Protein AF-A0A8T3VUJ7-F1 (afdb_monomer)

Sequence (245 aa):
MDDIEKFDEFLSFYGKYYQTVSEISMPCPIHDRDCPSIKKKECVSKSKEPLVSSDFMMYSFDDICRNVETIDICNLPSTCDGLYLDKKRKVLYFIEYKGVKIDRNSKRGELQDILYHMNKDSECYDKYYERLQWVYNSYGDELAFKLRLKPFETLDLALPNVYKDYCNKNKISDEEKLDLSEFLSSIKKVYIVVAVCDKRNPTADRAGSYRFILRKPFDRLRDLGLFDMVEIMDHNEFKFFLEKI

Solvent-accessible surface area (backbone atoms only — not comparable to full-atom values): 14463 Å² total; per-residue (Å²): 130,58,70,69,55,54,50,47,53,57,54,51,74,50,47,90,40,52,36,35,52,29,63,58,52,69,73,74,84,73,74,73,90,83,72,88,87,72,67,89,79,69,81,77,79,68,86,76,79,52,76,42,92,43,85,56,72,30,34,26,40,50,63,49,55,75,71,33,87,74,46,54,82,94,67,63,69,55,52,38,34,30,37,43,76,40,75,90,78,48,34,41,38,36,31,34,75,42,66,68,87,82,70,92,75,59,70,81,50,56,54,58,51,53,52,60,55,51,71,71,59,80,83,82,44,68,73,47,51,53,51,53,50,52,46,40,75,74,55,44,49,84,53,53,52,69,84,60,47,15,60,50,32,26,63,66,47,43,48,56,38,53,50,50,42,52,34,62,77,67,65,57,50,83,89,73,52,76,60,61,68,59,50,60,70,72,43,46,30,36,40,37,39,36,26,42,59,42,86,93,47,72,83,53,68,46,34,64,52,45,50,67,71,42,42,70,60,46,54,46,42,39,77,68,69,73,25,81,41,78,47,75,26,33,58,65,57,44,52,60,49,56,76,73,106

Mean predicted aligned error: 9.81 Å

Radius of gyration: 18.58 Å; Cα contacts (8 Å, |Δi|>4): 304; chains: 1; bounding box: 43×46×51 Å

pLDDT: mean 74.76, std 17.02, range [33.5, 96.12]

Secondary structure (DSSP, 8-state):
--HHHHHHHHHHHTGGGEEETTTTT-------S--TT--TTSTTSS-PPPSS----EEEEHHHHHHT-TTS-GGG-----SEEEEETTTTEEEEEEEE-S---S-PPTTHHHHHHHHHTTSTTS-HHHHHHHHHHHHHHGGGG-SHHHHHHHIIIIIIHHHHHHHHHHHHT--TTTS--HHHHHHHSEEEEEEEE---TT-TTS-HHHHHHHHHHHHHHHHHHTTS-SEEEEEEHHHHHHHHTT-

Organism: Methanobrevibacter olleyae (NCBI:txid294671)

Foldseek 3Di:
DDLLVVVVVLVVVQVVQWDAQQVLDDDQPPPPDDDDDDPPPPSPPPPGGGLAPGRQIWGQLQVLQCPFPLHDVVDGFQAQRTWDADPVQLEIEGEHEDADQPDLDDDFCPLVVVLVVCVVVPPQAVPLSVVSVVVCVVPNCSQDDSVLCNLSCHQRPSVVRSLVSSCVVVVPDPVRDRPSVVSQLPGAYEYEYEYGYDPVCNPDPRLVVCCVSCVVSVVVCCVVSSHVYYYGHYNVRVNVVSVVD

Structure (mmCIF, N/CA/C/O backbone):
data_AF-A0A8T3VUJ7-F1
#
_entry.id   AF-A0A8T3VUJ7-F1
#
loop_
_atom_site.group_PDB
_atom_site.id
_atom_site.type_symbol
_atom_site.label_atom_id
_atom_site.label_alt_id
_atom_site.label_comp_id
_atom_site.label_asym_id
_atom_site.label_entity_id
_atom_site.label_seq_id
_atom_site.pdbx_PDB_ins_code
_atom_site.Cartn_x
_atom_site.Cartn_y
_atom_site.Cartn_z
_atom_site.occupancy
_atom_site.B_iso_or_equiv
_atom_site.auth_seq_id
_atom_site.auth_comp_id
_atom_site.auth_asym_id
_atom_site.auth_atom_id
_atom_site.pdbx_PDB_model_num
ATOM 1 N N . MET A 1 1 ? -18.926 -8.100 13.759 1.00 66.44 1 MET A N 1
ATOM 2 C CA . MET A 1 1 ? -18.597 -7.456 12.473 1.00 66.44 1 MET A CA 1
ATOM 3 C C . MET A 1 1 ? -17.398 -8.198 11.911 1.00 66.44 1 MET A C 1
ATOM 5 O O . MET A 1 1 ? -16.479 -8.414 12.688 1.00 66.44 1 MET A O 1
ATOM 9 N N . ASP A 1 2 ? -17.468 -8.684 10.666 1.00 89.00 2 ASP A N 1
ATOM 10 C CA . ASP A 1 2 ? -16.331 -9.359 10.007 1.00 89.00 2 ASP A CA 1
ATOM 11 C C . ASP A 1 2 ? -15.175 -8.358 9.847 1.00 89.00 2 ASP A C 1
ATOM 13 O O . ASP A 1 2 ? -15.413 -7.156 9.709 1.00 89.00 2 ASP A O 1
ATOM 17 N N . ASP A 1 3 ? -13.938 -8.835 9.868 1.00 93.50 3 ASP A N 1
ATOM 18 C CA . ASP A 1 3 ? -12.740 -7.995 9.819 1.00 93.50 3 ASP A CA 1
ATOM 19 C C . ASP A 1 3 ? -12.663 -7.177 8.527 1.00 93.50 3 ASP A C 1
ATOM 21 O O . ASP A 1 3 ? -12.220 -6.029 8.533 1.00 93.50 3 ASP A O 1
ATOM 25 N N . ILE A 1 4 ? -13.188 -7.724 7.426 1.00 94.56 4 ILE A N 1
ATOM 26 C CA . ILE A 1 4 ? -13.300 -6.991 6.162 1.00 94.56 4 ILE A CA 1
ATOM 27 C C . ILE A 1 4 ? -14.277 -5.813 6.245 1.00 94.56 4 ILE A C 1
ATOM 29 O O . ILE A 1 4 ? -14.028 -4.785 5.626 1.00 94.56 4 ILE A O 1
ATOM 33 N N . GLU A 1 5 ? -15.354 -5.931 7.026 1.00 94.19 5 GLU A N 1
ATOM 34 C CA . GLU A 1 5 ? -16.310 -4.838 7.233 1.00 94.19 5 GLU A CA 1
ATOM 35 C C . GLU A 1 5 ? -15.715 -3.776 8.164 1.00 94.19 5 GLU A C 1
ATOM 37 O O . GLU A 1 5 ? -15.857 -2.588 7.893 1.00 94.19 5 GLU A O 1
ATOM 42 N N . LYS A 1 6 ? -14.955 -4.180 9.196 1.00 94.25 6 LYS A N 1
ATOM 43 C CA . LYS A 1 6 ? -14.184 -3.233 10.023 1.00 94.25 6 LYS A CA 1
ATOM 44 C C . LYS A 1 6 ? -13.170 -2.451 9.184 1.00 94.25 6 LYS A C 1
ATOM 46 O O . LYS A 1 6 ? -13.002 -1.246 9.362 1.00 94.25 6 LYS A O 1
ATOM 51 N N . PHE A 1 7 ? -12.475 -3.134 8.274 1.00 95.62 7 PHE A N 1
ATOM 52 C CA . PHE A 1 7 ? -11.501 -2.495 7.394 1.00 95.62 7 PHE A CA 1
ATOM 53 C C . PHE A 1 7 ? -12.170 -1.576 6.359 1.00 95.62 7 PHE A C 1
ATOM 55 O O . PHE A 1 7 ? -11.655 -0.499 6.067 1.00 95.62 7 PHE A O 1
ATOM 62 N N . ASP A 1 8 ? -13.335 -1.959 5.836 1.00 94.94 8 ASP A N 1
ATOM 63 C CA . ASP A 1 8 ? -14.138 -1.121 4.940 1.00 94.94 8 ASP A CA 1
ATOM 64 C C . ASP A 1 8 ? -14.667 0.139 5.633 1.00 94.94 8 ASP A C 1
ATOM 66 O O . ASP A 1 8 ? -14.613 1.225 5.057 1.00 94.94 8 ASP A O 1
ATOM 70 N N . GLU A 1 9 ? -15.117 0.025 6.885 1.00 94.75 9 GLU A N 1
ATOM 71 C CA . GLU A 1 9 ? -15.513 1.169 7.711 1.00 94.75 9 GLU A CA 1
ATOM 72 C C . GLU A 1 9 ? -14.335 2.133 7.916 1.00 94.75 9 GLU A C 1
ATOM 74 O O . GLU A 1 9 ? -14.466 3.344 7.710 1.00 94.75 9 GLU A O 1
ATOM 79 N N . PHE A 1 10 ? -13.159 1.586 8.237 1.00 94.94 10 PHE A N 1
ATOM 80 C CA . PHE A 1 10 ? -11.913 2.341 8.331 1.00 94.94 10 PHE A CA 1
ATOM 81 C C . PHE A 1 10 ? -11.592 3.100 7.036 1.00 94.94 10 PHE A C 1
ATOM 83 O O . PHE A 1 10 ? -11.322 4.300 7.080 1.00 94.94 10 PHE A O 1
ATOM 90 N N . LEU A 1 11 ? -11.632 2.442 5.876 1.00 93.31 11 LEU A N 1
ATOM 91 C CA . LEU A 1 11 ? -11.376 3.123 4.605 1.00 93.31 11 LEU A CA 1
ATOM 92 C C . LEU A 1 11 ? -12.457 4.172 4.306 1.00 93.31 11 LEU A C 1
ATOM 94 O O . LEU A 1 11 ? -12.151 5.286 3.880 1.00 93.31 11 LEU A O 1
ATOM 98 N N . SER A 1 12 ? -13.721 3.860 4.591 1.00 93.00 12 SER A N 1
ATOM 99 C CA . SER A 1 12 ? -14.868 4.749 4.379 1.00 93.00 12 SER A CA 1
ATOM 100 C C . SER A 1 12 ? -14.804 6.027 5.214 1.00 93.00 12 SER A C 1
ATOM 102 O O . SER A 1 12 ? -15.242 7.078 4.741 1.00 93.00 12 SER A O 1
ATOM 104 N N . PHE A 1 13 ? -14.183 5.995 6.397 1.00 93.44 13 PHE A N 1
ATOM 105 C CA . PHE A 1 13 ? -13.883 7.202 7.176 1.00 93.44 13 PHE A CA 1
ATOM 106 C C . PHE A 1 13 ? -13.055 8.224 6.378 1.00 93.44 13 PHE A C 1
ATOM 108 O O . PHE A 1 13 ? -13.252 9.436 6.488 1.00 93.44 13 PHE A O 1
ATOM 115 N N . TYR A 1 14 ? -12.173 7.738 5.504 1.00 90.88 14 TYR A N 1
ATOM 116 C CA . TYR A 1 14 ? -11.370 8.543 4.590 1.00 90.88 14 TYR A CA 1
ATOM 117 C C . TYR A 1 14 ? -12.049 8.770 3.227 1.00 90.88 14 TYR A C 1
ATOM 119 O O . TYR A 1 14 ? -11.400 9.216 2.284 1.00 90.88 14 TYR A O 1
ATOM 127 N N . GLY A 1 15 ? -13.365 8.553 3.112 1.00 86.81 15 GLY A N 1
ATOM 128 C CA . GLY A 1 15 ? -14.137 8.670 1.867 1.00 86.81 15 GLY A CA 1
ATOM 129 C C . GLY A 1 15 ? -14.074 10.036 1.174 1.00 86.81 15 GLY A C 1
ATOM 130 O O . GLY A 1 15 ? -14.288 10.124 -0.029 1.00 86.81 15 GLY A O 1
ATOM 131 N N . LYS A 1 16 ? -13.689 11.111 1.874 1.00 86.06 16 LYS A N 1
ATOM 132 C CA . LYS A 1 16 ? -13.410 12.414 1.237 1.00 86.06 16 LYS A CA 1
ATOM 133 C C . LYS A 1 16 ? -12.165 12.411 0.332 1.00 86.06 16 LYS A C 1
ATOM 135 O O . LYS A 1 16 ? -11.980 13.342 -0.441 1.00 86.06 16 LYS A O 1
ATOM 140 N N . TYR A 1 17 ? -11.312 11.394 0.457 1.00 86.25 17 TYR A N 1
ATOM 141 C CA . TYR A 1 17 ? -10.153 11.140 -0.404 1.00 86.25 17 TYR A CA 1
ATOM 142 C C . TYR A 1 17 ? -10.442 10.070 -1.464 1.00 86.25 17 TYR A C 1
ATOM 144 O O . TYR A 1 17 ? -9.523 9.591 -2.129 1.00 86.25 17 TYR A O 1
ATOM 152 N N . TYR A 1 18 ? -11.711 9.684 -1.612 1.00 84.88 18 TYR A N 1
ATOM 153 C CA . TYR A 1 18 ? -12.167 8.875 -2.726 1.00 84.88 18 TYR A CA 1
ATOM 154 C C . TYR A 1 18 ? -12.108 9.738 -3.987 1.00 84.88 18 TYR A C 1
ATOM 156 O O . TYR A 1 18 ? -12.716 10.806 -4.053 1.00 84.88 18 TYR A O 1
ATOM 164 N N . GLN A 1 19 ? -11.317 9.298 -4.955 1.00 82.69 19 GLN A N 1
ATOM 165 C CA . GLN A 1 19 ? -11.032 10.021 -6.186 1.00 82.69 19 GLN A CA 1
ATOM 166 C C . GLN A 1 19 ? -11.189 9.073 -7.366 1.00 82.69 19 GLN A C 1
ATOM 168 O O . GLN A 1 19 ? -11.013 7.855 -7.241 1.00 82.69 19 GLN A O 1
ATOM 173 N N . THR A 1 20 ? -11.496 9.636 -8.528 1.00 82.38 20 THR A N 1
ATOM 174 C CA . THR A 1 20 ? -11.462 8.861 -9.764 1.00 82.38 20 THR A CA 1
ATOM 175 C C . THR A 1 20 ? -10.021 8.452 -10.060 1.00 82.38 20 THR A C 1
ATOM 177 O O . THR A 1 20 ? -9.063 9.167 -9.754 1.00 82.38 20 THR A O 1
ATOM 180 N N . VAL A 1 21 ? -9.843 7.314 -10.721 1.00 80.50 21 VAL A N 1
ATOM 181 C CA . VAL A 1 21 ? -8.538 6.855 -11.220 1.00 80.50 21 VAL A CA 1
ATOM 182 C C . VAL A 1 21 ? -7.821 7.938 -12.045 1.00 80.50 21 VAL A C 1
ATOM 184 O O . VAL A 1 21 ? -6.593 8.059 -11.988 1.00 80.50 21 VAL A O 1
ATOM 187 N N . SER A 1 22 ? -8.580 8.771 -12.762 1.00 75.56 22 SER A N 1
ATOM 188 C CA . SER A 1 22 ? -8.063 9.929 -13.497 1.00 75.56 22 SER A CA 1
ATOM 189 C C . SER A 1 22 ? -7.332 10.963 -12.638 1.00 75.56 22 SER A C 1
ATOM 191 O O . SER A 1 22 ? -6.430 11.636 -13.140 1.00 75.56 22 SER A O 1
ATOM 193 N N . GLU A 1 23 ? -7.696 11.094 -11.365 1.00 75.00 23 GLU A N 1
ATOM 194 C CA . GLU A 1 23 ? -7.195 12.129 -10.455 1.00 75.00 23 GLU A CA 1
ATOM 195 C C . GLU A 1 23 ? -5.984 11.656 -9.634 1.00 75.00 23 GLU A C 1
ATOM 197 O O . GLU A 1 23 ? -5.064 12.440 -9.391 1.00 75.00 23 GLU A O 1
ATOM 202 N N . ILE A 1 24 ? -5.923 10.359 -9.307 1.00 71.94 24 ILE A N 1
ATOM 203 C CA . ILE A 1 24 ? -4.939 9.745 -8.387 1.00 71.94 24 ILE A CA 1
ATOM 204 C C . ILE A 1 24 ? -3.497 9.780 -8.925 1.00 71.94 24 ILE A C 1
ATOM 206 O O . ILE A 1 24 ? -2.530 9.584 -8.195 1.00 71.94 24 ILE A O 1
ATOM 210 N N . SER A 1 25 ? -3.311 10.073 -10.209 1.00 62.09 25 SER A N 1
ATOM 211 C CA . SER A 1 25 ? -2.035 9.855 -10.889 1.00 62.09 25 SER A CA 1
ATOM 212 C C . SER A 1 25 ? -1.560 11.031 -11.719 1.00 62.09 25 SER A C 1
ATOM 214 O O . SER A 1 25 ? -0.977 10.849 -12.775 1.00 62.09 25 SER A O 1
ATOM 216 N N . MET A 1 26 ? -1.765 12.266 -11.275 1.00 54.84 26 MET A N 1
ATOM 217 C CA . MET A 1 26 ? -1.292 13.430 -12.025 1.00 54.84 26 MET A CA 1
ATOM 218 C C . MET A 1 26 ? 0.116 13.895 -11.597 1.00 54.84 26 MET A C 1
ATOM 220 O O . MET A 1 26 ? 0.205 14.912 -10.887 1.00 54.84 26 MET A O 1
ATOM 224 N N . PRO A 1 27 ? 1.246 13.291 -12.047 1.00 45.22 27 PRO A N 1
ATOM 225 C CA . PRO A 1 27 ? 2.526 13.951 -11.867 1.00 45.22 27 PRO A CA 1
ATOM 226 C C . PRO A 1 27 ? 2.441 15.308 -12.567 1.00 45.22 27 PRO A C 1
ATOM 228 O O . PRO A 1 27 ? 1.900 15.439 -13.670 1.00 45.22 27 PRO A O 1
ATOM 231 N N . CYS A 1 28 ? 2.954 16.355 -11.920 1.00 38.69 28 CYS A N 1
ATOM 232 C CA . CYS A 1 28 ? 3.283 17.560 -12.667 1.00 38.69 28 CYS A CA 1
ATOM 233 C C . CYS A 1 28 ? 4.147 17.133 -13.861 1.00 38.69 28 CYS A C 1
ATOM 235 O O . CYS A 1 28 ? 5.070 16.338 -13.655 1.00 38.69 28 CYS A O 1
ATOM 237 N N . PRO A 1 29 ? 3.894 17.639 -15.081 1.00 40.25 29 PRO A N 1
ATOM 238 C CA . PRO A 1 29 ? 4.911 17.588 -16.108 1.00 40.25 29 PRO A CA 1
ATOM 239 C C . PRO A 1 29 ? 6.112 18.319 -15.515 1.00 40.25 29 PRO A C 1
ATOM 241 O O . PRO A 1 29 ? 6.117 19.544 -15.397 1.00 40.25 29 PRO A O 1
ATOM 244 N N . ILE A 1 30 ? 7.095 17.565 -15.034 1.00 42.44 30 ILE A N 1
ATOM 245 C CA . ILE A 1 30 ? 8.388 18.124 -14.700 1.00 42.44 30 ILE A CA 1
ATOM 246 C C . ILE A 1 30 ? 8.921 18.570 -16.058 1.00 42.44 30 ILE A C 1
ATOM 248 O O . ILE A 1 30 ? 9.228 17.752 -16.925 1.00 42.44 30 ILE A O 1
ATOM 252 N N . HIS A 1 31 ? 8.933 19.882 -16.280 1.00 37.16 31 HIS A N 1
ATOM 253 C CA . HIS A 1 31 ? 9.901 20.450 -17.194 1.00 37.16 31 HIS A CA 1
ATOM 254 C C . HIS A 1 31 ? 11.255 20.015 -16.651 1.00 37.16 31 HIS A C 1
ATOM 256 O O . HIS A 1 31 ? 11.610 20.355 -15.519 1.00 37.16 31 HIS A O 1
ATOM 262 N N . ASP A 1 32 ? 11.942 19.173 -17.422 1.00 33.69 32 ASP A N 1
ATOM 263 C CA . ASP A 1 32 ? 13.349 18.898 -17.210 1.00 33.69 32 ASP A CA 1
ATOM 264 C C . ASP A 1 32 ? 14.053 20.224 -16.921 1.00 33.69 32 ASP A C 1
ATOM 266 O O . ASP A 1 32 ? 13.805 21.240 -17.571 1.00 33.69 32 ASP A O 1
ATOM 270 N N . ARG A 1 33 ? 14.829 20.181 -15.842 1.00 37.88 33 ARG A N 1
ATOM 271 C CA . ARG A 1 33 ? 15.825 21.147 -15.381 1.00 37.88 33 ARG A CA 1
ATOM 272 C C . ARG A 1 33 ? 16.238 22.106 -16.504 1.00 37.88 33 ARG A C 1
ATOM 274 O O . ARG A 1 33 ? 16.831 21.635 -17.461 1.00 37.88 33 ARG A O 1
ATOM 281 N N . ASP A 1 34 ? 15.847 23.380 -16.372 1.00 35.72 34 ASP A N 1
ATOM 282 C CA . ASP A 1 34 ? 16.507 24.599 -16.906 1.00 35.72 34 ASP A CA 1
ATOM 283 C C . ASP A 1 34 ? 15.556 25.820 -16.998 1.00 35.72 34 ASP A C 1
ATOM 285 O O . ASP A 1 34 ? 15.688 26.673 -17.871 1.00 35.72 34 ASP A O 1
ATOM 289 N N . CYS A 1 35 ? 14.605 25.984 -16.069 1.00 34.94 35 CYS A N 1
ATOM 290 C CA . CYS A 1 35 ? 13.918 27.272 -15.896 1.00 34.94 35 CYS A CA 1
ATOM 291 C C . CYS A 1 35 ? 14.210 27.841 -14.505 1.00 34.94 35 CYS A C 1
ATOM 293 O O . CYS A 1 35 ? 13.454 27.587 -13.561 1.00 34.94 35 CYS A O 1
ATOM 295 N N . PRO A 1 36 ? 15.288 28.628 -14.342 1.00 39.34 36 PRO A N 1
ATOM 296 C CA . PRO A 1 36 ? 15.366 29.515 -13.203 1.00 39.34 36 PRO A CA 1
ATOM 297 C C . PRO A 1 36 ? 14.231 30.538 -13.350 1.00 39.34 36 PRO A C 1
ATOM 299 O O . PRO A 1 36 ? 14.009 31.090 -14.424 1.00 39.34 36 PRO A O 1
ATOM 302 N N . SER A 1 37 ? 13.507 30.787 -12.260 1.00 40.44 37 SER A N 1
ATOM 303 C CA . SER A 1 37 ? 12.496 31.847 -12.110 1.00 40.44 37 SER A CA 1
ATOM 304 C C . SER A 1 37 ? 11.134 31.693 -12.814 1.00 40.44 37 SER A C 1
ATOM 306 O O . SER A 1 37 ? 10.635 32.640 -13.408 1.00 40.44 37 SER A O 1
ATOM 308 N N . ILE A 1 38 ? 10.429 30.574 -12.600 1.00 39.72 38 ILE A N 1
ATOM 309 C CA . ILE A 1 38 ? 8.952 30.612 -12.576 1.00 39.72 38 ILE A CA 1
ATOM 310 C C . ILE A 1 38 ? 8.494 30.316 -11.150 1.00 39.72 38 ILE A C 1
ATOM 312 O O . ILE A 1 38 ? 8.742 29.246 -10.591 1.00 39.72 38 ILE A O 1
ATOM 316 N N . LYS A 1 39 ? 7.869 31.313 -10.520 1.00 38.25 39 LYS A N 1
ATOM 317 C CA . LYS A 1 39 ? 7.301 31.193 -9.177 1.00 38.25 39 LYS A CA 1
ATOM 318 C C . LYS A 1 39 ? 6.269 30.062 -9.191 1.00 38.25 39 LYS A C 1
ATOM 320 O O . LYS A 1 39 ? 5.355 30.070 -10.007 1.00 38.25 39 LYS A O 1
ATOM 325 N N . LYS A 1 40 ? 6.376 29.145 -8.222 1.00 38.47 40 LYS A N 1
ATOM 326 C CA . LYS A 1 40 ? 5.507 27.974 -7.945 1.00 38.47 40 LYS A CA 1
ATOM 327 C C . LYS A 1 40 ? 3.980 28.190 -8.081 1.00 38.47 40 LYS A C 1
ATOM 329 O O . LYS A 1 40 ? 3.247 27.210 -8.082 1.00 38.47 40 LYS A O 1
ATOM 334 N N . LYS A 1 41 ? 3.494 29.434 -8.162 1.00 35.34 41 LYS A N 1
ATOM 335 C CA . LYS A 1 41 ? 2.073 29.805 -8.245 1.00 35.34 41 LYS A CA 1
ATOM 336 C C . LYS A 1 41 ? 1.470 29.777 -9.659 1.00 35.34 41 LYS A C 1
ATOM 338 O O . LYS A 1 41 ? 0.251 29.754 -9.754 1.00 35.34 41 LYS A O 1
ATOM 343 N N . GLU A 1 42 ? 2.260 29.742 -10.735 1.00 33.50 42 GLU A N 1
ATOM 344 C CA . GLU A 1 42 ? 1.722 29.848 -12.112 1.00 33.50 42 GLU A CA 1
ATOM 345 C C . GLU A 1 42 ? 1.540 28.513 -12.859 1.00 33.50 42 GLU A C 1
ATOM 347 O O . GLU A 1 42 ? 0.922 28.485 -13.918 1.00 33.50 42 GLU A O 1
ATOM 352 N N . CYS A 1 43 ? 1.965 27.374 -12.301 1.00 36.47 43 CYS A N 1
ATOM 353 C CA . CYS A 1 43 ? 1.763 26.055 -12.929 1.00 36.47 43 CYS A CA 1
ATOM 354 C C . CYS A 1 43 ? 0.335 25.481 -12.767 1.00 36.47 43 CYS A C 1
ATOM 356 O O . CYS A 1 43 ? 0.111 24.308 -13.055 1.00 36.47 43 CYS A O 1
ATOM 358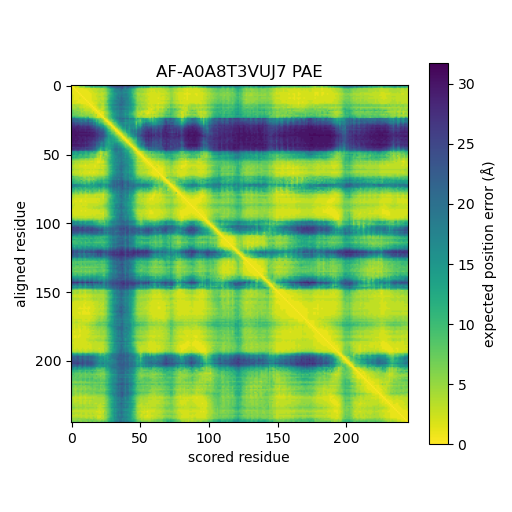 N N . VAL A 1 44 ? -0.621 26.275 -12.276 1.00 36.91 44 VAL A N 1
ATOM 359 C CA . VAL A 1 44 ? -1.960 25.815 -11.857 1.00 36.91 44 VAL A CA 1
ATOM 360 C C . VAL A 1 44 ? -2.977 25.790 -13.015 1.00 36.91 44 VAL A C 1
ATOM 362 O O . VAL A 1 44 ? -4.035 25.191 -12.877 1.00 36.91 44 VAL A O 1
ATOM 365 N N . SER A 1 45 ? -2.683 26.378 -14.183 1.00 36.50 45 SER A N 1
ATOM 366 C CA . SER A 1 45 ? -3.717 26.673 -15.198 1.00 36.50 45 SER A CA 1
ATOM 367 C C . SER A 1 45 ? -3.673 25.875 -16.509 1.00 36.50 45 SER A C 1
ATOM 369 O O . SER A 1 45 ? -4.465 26.158 -17.405 1.00 36.50 45 SER A O 1
ATOM 371 N N . LYS A 1 46 ? -2.820 24.851 -16.657 1.00 41.38 46 LYS A N 1
ATOM 372 C CA . LYS A 1 46 ? -2.969 23.887 -17.764 1.00 41.38 46 LYS A CA 1
ATOM 373 C C . LYS A 1 46 ? -3.629 22.623 -17.238 1.00 41.38 46 LYS A C 1
ATOM 375 O O . LYS A 1 46 ? -2.983 21.831 -16.558 1.00 41.38 46 LYS A O 1
ATOM 380 N N . SER A 1 47 ? -4.916 22.482 -17.559 1.00 40.75 47 SER A N 1
ATOM 381 C CA . SER A 1 47 ? -5.710 21.260 -17.400 1.00 40.75 47 SER A CA 1
ATOM 382 C C . SER A 1 47 ? -4.846 20.044 -17.743 1.00 40.75 47 SER A C 1
ATOM 384 O O . SER A 1 47 ? -4.442 19.856 -18.894 1.00 40.75 47 SER A O 1
ATOM 386 N N . LYS A 1 48 ? -4.503 19.266 -16.717 1.00 54.41 48 LYS A N 1
ATOM 387 C CA . LYS A 1 48 ? -3.766 18.018 -16.856 1.00 54.41 48 LYS A CA 1
ATOM 388 C C . LYS A 1 48 ? -4.748 16.986 -17.412 1.00 54.41 48 LYS A C 1
ATOM 390 O O . LYS A 1 48 ? -5.751 16.693 -16.776 1.00 54.41 48 LYS A O 1
ATOM 395 N N . GLU A 1 49 ? -4.490 16.457 -18.602 1.00 58.47 49 GLU A N 1
ATOM 396 C CA . GLU A 1 49 ? -5.245 15.293 -19.076 1.00 58.47 49 GLU A CA 1
ATOM 397 C C . GLU A 1 49 ? -4.877 14.069 -18.217 1.00 58.47 49 GLU A C 1
ATOM 399 O O . GLU A 1 49 ? -3.681 13.863 -17.959 1.00 58.47 49 GLU A O 1
ATOM 404 N N . PRO A 1 50 ? -5.859 13.256 -17.802 1.00 62.50 50 PRO A N 1
ATOM 405 C CA . PRO A 1 50 ? -5.627 12.121 -16.917 1.00 62.50 50 PRO A CA 1
ATOM 406 C C . PRO A 1 50 ? -4.765 11.039 -17.578 1.00 62.50 50 PRO A C 1
ATOM 408 O O . PRO A 1 50 ? -4.843 10.820 -18.788 1.00 62.50 50 PRO A O 1
ATOM 411 N N . LEU A 1 51 ? -3.947 10.339 -16.779 1.00 64.88 51 LEU A N 1
ATOM 412 C CA . LEU A 1 51 ? -3.140 9.211 -17.270 1.00 64.88 51 LEU A CA 1
ATOM 413 C C . LEU A 1 51 ? -3.998 8.000 -17.625 1.00 64.88 51 LEU A C 1
ATOM 415 O O . LEU A 1 51 ? -3.633 7.225 -18.505 1.00 64.88 51 LEU A O 1
ATOM 419 N N . VAL A 1 52 ? -5.127 7.837 -16.938 1.00 71.38 52 VAL A N 1
ATOM 420 C CA . VAL A 1 52 ? -6.148 6.834 -17.219 1.00 71.38 52 VAL A CA 1
ATOM 421 C C . VAL A 1 52 ? -7.506 7.522 -17.157 1.00 71.38 52 VAL A C 1
ATOM 423 O O . VAL A 1 52 ? -7.851 8.094 -16.130 1.00 71.38 52 VAL A O 1
ATOM 426 N N . SER A 1 53 ? -8.271 7.502 -18.250 1.00 75.19 53 SER A N 1
ATOM 427 C CA . SER A 1 53 ? -9.644 8.014 -18.269 1.00 75.19 53 SER A CA 1
ATOM 428 C C . SER A 1 53 ? -10.605 6.927 -17.792 1.00 75.19 53 SER A C 1
ATOM 430 O O . SER A 1 53 ? -11.007 6.048 -18.557 1.00 75.19 53 SER A O 1
ATOM 432 N N . SER A 1 54 ? -10.925 6.964 -16.501 1.00 79.56 54 SER A N 1
ATOM 433 C CA . SER A 1 54 ? -11.880 6.060 -15.866 1.00 79.56 54 SER A CA 1
ATOM 434 C C . SER A 1 54 ? -12.523 6.744 -14.664 1.00 79.56 54 SER A C 1
ATOM 436 O O . SER A 1 54 ? -11.809 7.279 -13.817 1.00 79.56 54 SER A O 1
ATOM 438 N N . ASP A 1 55 ? -13.851 6.653 -14.571 1.00 82.69 55 ASP A N 1
ATOM 439 C CA . ASP A 1 55 ? -14.629 7.090 -13.404 1.00 82.69 55 ASP A CA 1
ATOM 440 C C . ASP A 1 55 ? -14.590 6.052 -12.270 1.00 82.69 55 ASP A C 1
ATOM 442 O O . ASP A 1 55 ? -15.271 6.200 -11.256 1.00 82.69 55 ASP A O 1
ATOM 446 N N . PHE A 1 56 ? -13.810 4.974 -12.434 1.00 86.50 56 PHE A N 1
ATOM 447 C CA . PHE A 1 56 ? -13.582 4.013 -11.367 1.00 86.50 56 PHE A CA 1
ATOM 448 C C . PHE A 1 56 ? -12.958 4.726 -10.172 1.00 86.50 56 PHE A C 1
ATOM 450 O O . PHE A 1 56 ? -11.953 5.429 -10.309 1.00 86.50 56 PHE A O 1
ATOM 457 N N . MET A 1 57 ? -13.550 4.531 -9.003 1.00 87.31 57 MET A N 1
ATOM 458 C CA . MET A 1 57 ? -13.170 5.264 -7.812 1.00 87.31 57 MET A CA 1
ATOM 459 C C . MET A 1 57 ? -12.275 4.424 -6.900 1.00 87.31 57 MET A C 1
ATOM 461 O O . MET A 1 57 ? -12.534 3.249 -6.632 1.00 87.31 57 MET A O 1
ATOM 465 N N . MET A 1 58 ? -11.220 5.051 -6.392 1.00 91.62 58 MET A N 1
ATOM 466 C CA . MET A 1 58 ? -10.265 4.458 -5.460 1.00 91.62 58 MET A CA 1
ATOM 467 C C . MET A 1 58 ? -9.896 5.482 -4.387 1.00 91.62 58 MET A C 1
ATOM 469 O O . MET A 1 58 ? -10.121 6.683 -4.538 1.00 91.62 58 MET A O 1
ATOM 473 N N . TYR A 1 59 ? -9.307 5.020 -3.291 1.00 90.69 59 TYR A N 1
ATOM 474 C CA . TYR A 1 59 ? -8.765 5.915 -2.278 1.00 90.69 59 TYR A CA 1
ATOM 475 C C . TYR A 1 59 ? -7.400 6.438 -2.729 1.00 90.69 59 TYR A C 1
ATOM 477 O O . TYR A 1 59 ? -6.510 5.636 -3.016 1.00 90.69 59 TYR A O 1
ATOM 485 N N . SER A 1 60 ? -7.219 7.762 -2.756 1.00 90.00 60 SER A N 1
ATOM 486 C CA . SER A 1 60 ? -5.898 8.387 -2.917 1.00 90.00 60 SER A CA 1
ATOM 487 C C . SER A 1 60 ? -5.105 8.204 -1.624 1.00 90.00 60 SER A C 1
ATOM 489 O O . SER A 1 60 ? -5.302 8.934 -0.649 1.00 90.00 60 SER A O 1
ATOM 491 N N . PHE A 1 61 ? -4.243 7.188 -1.572 1.00 88.81 61 PHE A N 1
ATOM 492 C CA . PHE A 1 61 ? -3.570 6.830 -0.323 1.00 88.81 61 PHE A CA 1
ATOM 493 C C . PHE A 1 61 ? -2.473 7.830 0.048 1.00 88.81 61 PHE A C 1
ATOM 495 O O . PHE A 1 61 ? -2.306 8.162 1.223 1.00 88.81 61 PHE A O 1
ATOM 502 N N . ASP A 1 62 ? -1.827 8.407 -0.963 1.00 82.88 62 ASP A N 1
ATOM 503 C CA . ASP A 1 62 ? -0.941 9.561 -0.826 1.00 82.88 62 ASP A CA 1
ATOM 504 C C . ASP A 1 62 ? -1.636 10.742 -0.122 1.00 82.88 62 ASP A C 1
ATOM 506 O O . ASP A 1 62 ? -1.070 11.352 0.790 1.00 82.88 62 ASP A O 1
ATOM 510 N N . ASP A 1 63 ? -2.869 11.074 -0.522 1.00 85.06 63 ASP A N 1
ATOM 511 C CA . ASP A 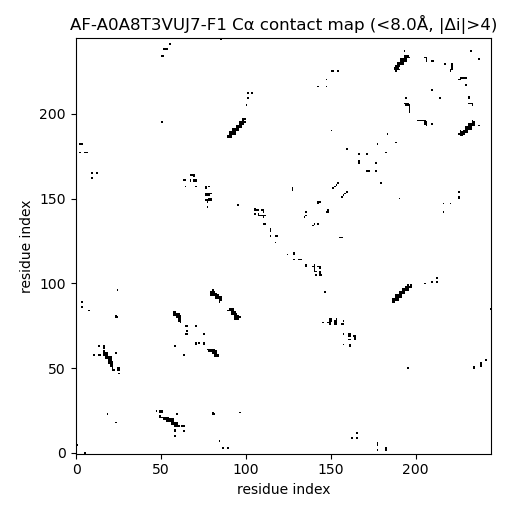1 63 ? -3.607 12.187 0.085 1.00 85.06 63 ASP A CA 1
ATOM 512 C C . ASP A 1 63 ? -4.121 11.844 1.480 1.00 85.06 63 ASP A C 1
ATOM 514 O O . ASP A 1 63 ? -4.119 12.714 2.351 1.00 85.06 63 ASP A O 1
ATOM 518 N N . ILE A 1 64 ? -4.496 10.587 1.730 1.00 88.19 64 ILE A N 1
ATOM 519 C CA . ILE A 1 64 ? -4.810 10.124 3.084 1.00 88.19 64 ILE A CA 1
ATOM 520 C C . ILE A 1 64 ? -3.604 10.359 4.004 1.00 88.19 64 ILE A C 1
ATOM 522 O O . ILE A 1 64 ? -3.739 11.034 5.025 1.00 88.19 64 ILE A O 1
ATOM 526 N N . CYS A 1 65 ? -2.414 9.894 3.613 1.00 83.88 65 CYS A N 1
ATOM 527 C CA . CYS A 1 65 ? -1.205 9.991 4.435 1.00 83.88 65 CYS A CA 1
ATOM 528 C C . CYS A 1 65 ? -0.768 11.437 4.705 1.00 83.88 65 CYS A C 1
ATOM 530 O O . CYS A 1 65 ? -0.341 11.749 5.813 1.00 83.88 65 CYS A O 1
ATOM 532 N N . ARG A 1 66 ? -0.930 12.348 3.735 1.00 80.94 66 ARG A N 1
ATOM 533 C CA . ARG A 1 66 ? -0.620 13.785 3.909 1.00 80.94 66 ARG A CA 1
ATOM 534 C C . ARG A 1 66 ? -1.497 14.496 4.939 1.00 80.94 66 ARG A C 1
ATOM 536 O O . ARG A 1 66 ? -1.153 15.599 5.353 1.00 80.94 66 ARG A O 1
ATOM 543 N N . ASN A 1 67 ? -2.635 13.914 5.305 1.00 79.12 67 ASN A N 1
ATOM 544 C CA . ASN A 1 67 ? -3.640 14.546 6.158 1.00 79.12 67 ASN A CA 1
ATOM 545 C C . ASN A 1 67 ? -3.883 13.778 7.468 1.00 79.12 67 ASN A C 1
ATOM 547 O O . ASN A 1 67 ? -4.909 13.976 8.127 1.00 79.12 67 ASN A O 1
ATOM 551 N N . VAL A 1 68 ? -2.961 12.890 7.827 1.00 78.38 68 VAL A N 1
ATOM 552 C CA . VAL A 1 68 ? -2.992 12.102 9.058 1.00 78.38 68 VAL A CA 1
ATOM 553 C C . VAL A 1 68 ? -2.042 12.729 10.074 1.00 78.38 68 VAL A C 1
ATOM 555 O O . VAL A 1 68 ? -0.897 13.026 9.755 1.00 78.38 68 VAL A O 1
ATOM 558 N N . GLU A 1 69 ? -2.515 12.934 11.304 1.00 73.00 69 GLU A N 1
ATOM 559 C CA . GLU A 1 69 ? -1.761 13.657 12.343 1.00 73.00 69 GLU A CA 1
ATOM 560 C C . GLU A 1 69 ? -0.600 12.833 12.907 1.00 73.00 69 GLU A C 1
ATOM 562 O O . GLU A 1 69 ? 0.388 13.382 13.385 1.00 73.00 69 GLU A O 1
ATOM 567 N N . THR A 1 70 ? -0.706 11.505 12.845 1.00 66.06 70 THR A N 1
ATOM 568 C CA . THR A 1 70 ? 0.317 10.580 13.346 1.00 66.06 70 THR A CA 1
ATOM 569 C C . THR A 1 70 ? 1.508 10.422 12.402 1.00 66.06 70 THR A C 1
ATOM 571 O O . THR A 1 70 ? 2.442 9.701 12.741 1.00 66.06 70 THR A O 1
ATOM 574 N N . ILE A 1 71 ? 1.476 11.041 11.219 1.00 64.00 71 ILE A N 1
ATOM 575 C CA . ILE A 1 71 ? 2.570 11.004 10.249 1.00 64.00 71 ILE A CA 1
ATOM 576 C C . ILE A 1 71 ? 3.250 12.372 10.243 1.00 64.00 71 ILE A C 1
ATOM 578 O O . ILE A 1 71 ? 2.615 13.396 9.991 1.00 64.00 71 ILE A O 1
ATOM 582 N N . ASP A 1 72 ? 4.557 12.390 10.500 1.00 63.38 72 ASP A N 1
ATOM 583 C CA . ASP A 1 72 ? 5.350 13.610 10.388 1.00 63.38 72 ASP A CA 1
ATOM 584 C C . ASP A 1 72 ? 5.388 14.077 8.925 1.00 63.38 72 ASP A C 1
ATOM 586 O O . ASP A 1 72 ? 5.918 13.399 8.044 1.00 63.38 72 ASP A O 1
ATOM 590 N N . ILE A 1 73 ? 4.845 15.269 8.669 1.00 55.72 73 ILE A N 1
ATOM 591 C CA . ILE A 1 73 ? 4.800 15.894 7.340 1.00 55.72 73 ILE A CA 1
ATOM 592 C C . ILE A 1 73 ? 6.218 16.097 6.775 1.00 55.72 73 ILE A C 1
ATOM 594 O O . ILE A 1 73 ? 6.403 16.085 5.555 1.00 55.72 73 ILE A O 1
ATOM 598 N N . CYS A 1 74 ? 7.227 16.258 7.638 1.00 43.16 74 CYS A N 1
ATOM 599 C CA . CYS A 1 74 ? 8.625 16.386 7.228 1.00 43.16 74 CYS A CA 1
ATOM 600 C C . CYS A 1 74 ? 9.230 15.058 6.742 1.00 43.16 74 CYS A C 1
ATOM 602 O O . CYS A 1 74 ? 10.195 15.090 5.980 1.00 43.16 74 CYS A O 1
ATOM 604 N N . ASN A 1 75 ? 8.640 13.920 7.125 1.00 59.41 75 ASN A N 1
ATOM 605 C CA . ASN A 1 75 ? 9.113 12.562 6.849 1.00 59.41 75 ASN A CA 1
ATOM 606 C C . ASN A 1 75 ? 7.970 11.657 6.350 1.00 59.41 75 ASN A C 1
ATOM 608 O O . ASN A 1 75 ? 7.775 10.541 6.834 1.00 59.41 75 ASN A O 1
ATOM 612 N N . LEU A 1 76 ? 7.199 12.142 5.372 1.00 61.62 76 LEU A N 1
ATOM 613 C CA . LEU A 1 76 ? 6.113 11.368 4.768 1.00 61.62 76 LEU A CA 1
ATOM 614 C C . LEU A 1 76 ? 6.655 10.077 4.123 1.00 61.62 76 LEU A C 1
ATOM 616 O O . LEU A 1 76 ? 7.545 10.169 3.266 1.00 61.62 76 LEU A O 1
ATOM 620 N N . PRO A 1 77 ? 6.105 8.895 4.467 1.00 66.69 77 PRO A N 1
ATOM 621 C CA . PRO A 1 77 ? 6.453 7.660 3.784 1.00 66.69 77 PRO A CA 1
ATOM 622 C C . PRO A 1 77 ? 6.104 7.765 2.300 1.00 66.69 77 PRO A C 1
ATOM 624 O O . PRO A 1 77 ? 5.127 8.408 1.909 1.00 66.69 77 PRO A O 1
ATOM 627 N N . SER A 1 78 ? 6.892 7.116 1.451 1.00 73.94 78 SER A N 1
ATOM 628 C CA . SER A 1 78 ? 6.526 6.928 0.060 1.00 73.94 78 SER A CA 1
ATOM 629 C C . SER A 1 78 ? 5.465 5.835 -0.003 1.00 73.94 78 SER A C 1
ATOM 631 O O . SER A 1 78 ? 5.734 4.662 0.228 1.00 73.94 78 SER A O 1
ATOM 633 N N . THR A 1 79 ? 4.241 6.213 -0.339 1.00 81.44 79 THR A N 1
ATOM 634 C CA . THR A 1 79 ? 3.112 5.285 -0.408 1.00 81.44 79 THR A CA 1
ATOM 635 C C . THR A 1 79 ? 2.769 4.891 -1.834 1.00 81.44 79 THR A C 1
ATOM 637 O O . THR A 1 79 ? 3.220 5.530 -2.787 1.00 81.44 79 THR A O 1
ATOM 640 N N . CYS A 1 80 ? 2.013 3.804 -2.002 1.00 87.31 80 CYS A N 1
ATOM 641 C CA . CYS A 1 80 ? 1.311 3.571 -3.258 1.00 87.31 80 CYS A CA 1
ATOM 642 C C . CYS A 1 80 ? 0.336 4.722 -3.521 1.00 87.31 80 CYS A C 1
ATOM 644 O O . CYS A 1 80 ? -0.244 5.270 -2.584 1.00 87.31 80 CYS A O 1
ATOM 646 N N . ASP A 1 81 ? 0.122 5.056 -4.786 1.00 86.88 81 ASP A N 1
ATOM 647 C CA . ASP A 1 81 ? -0.756 6.170 -5.142 1.00 86.88 81 ASP A CA 1
ATOM 648 C C . ASP A 1 81 ? -2.227 5.877 -4.771 1.00 86.88 81 ASP A C 1
ATOM 650 O O . ASP A 1 81 ? -2.919 6.736 -4.220 1.00 86.88 81 ASP A O 1
ATOM 654 N N . GLY A 1 82 ? -2.705 4.653 -5.033 1.00 89.75 82 GLY A N 1
ATOM 655 C CA . GLY A 1 82 ? -4.107 4.268 -4.855 1.00 89.75 82 GLY A CA 1
ATOM 656 C C . GLY A 1 82 ? -4.328 2.995 -4.038 1.00 89.75 82 GLY A C 1
ATOM 657 O O . GLY A 1 82 ? -3.526 2.062 -4.091 1.00 89.75 82 GLY A O 1
ATOM 658 N N . LEU A 1 83 ? -5.465 2.934 -3.341 1.00 93.50 83 LEU A N 1
ATOM 659 C CA . LEU A 1 83 ? -5.975 1.744 -2.652 1.00 93.50 83 LEU A CA 1
ATOM 660 C C . LEU A 1 83 ? -7.405 1.414 -3.084 1.00 93.50 83 LEU A C 1
ATOM 662 O O . LEU A 1 83 ? -8.252 2.302 -3.206 1.00 93.50 83 LEU A O 1
ATOM 666 N N . TYR A 1 84 ? -7.695 0.125 -3.245 1.00 93.88 84 TYR A N 1
ATOM 667 C CA . TYR A 1 84 ? -9.047 -0.360 -3.513 1.00 93.88 84 TYR A CA 1
ATOM 668 C C . TYR A 1 84 ? -9.314 -1.706 -2.841 1.00 93.88 84 TYR A C 1
ATOM 670 O O . TYR A 1 84 ? -8.544 -2.650 -3.000 1.00 93.88 84 TYR A O 1
ATOM 678 N N . LEU A 1 85 ? -10.424 -1.797 -2.111 1.00 95.00 85 LEU A N 1
ATOM 679 C CA . LEU A 1 85 ? -10.889 -3.020 -1.467 1.00 95.00 85 LEU A CA 1
ATOM 680 C C . LEU A 1 85 ? -12.044 -3.627 -2.274 1.00 95.00 85 LEU A C 1
ATOM 682 O O . LEU A 1 85 ? -13.151 -3.092 -2.287 1.00 95.00 85 LEU A O 1
ATOM 686 N N . ASP A 1 86 ? -11.813 -4.784 -2.890 1.00 94.62 86 ASP A N 1
ATOM 687 C CA . ASP A 1 86 ? -12.882 -5.618 -3.441 1.00 94.62 86 ASP A CA 1
ATOM 688 C C . ASP A 1 86 ? -13.393 -6.557 -2.344 1.00 94.62 86 ASP A C 1
ATOM 690 O O . ASP A 1 86 ? -12.842 -7.639 -2.102 1.00 94.62 86 ASP A O 1
ATOM 694 N N . LYS A 1 87 ? -14.473 -6.143 -1.674 1.00 92.00 87 LYS A N 1
ATOM 695 C CA . LYS A 1 87 ? -15.105 -6.923 -0.599 1.00 92.00 87 LYS A CA 1
ATOM 696 C C . LYS A 1 87 ? -15.628 -8.276 -1.066 1.00 92.00 87 LYS A C 1
ATOM 698 O O . LYS A 1 87 ? -15.556 -9.257 -0.330 1.00 92.00 87 LYS A O 1
ATOM 703 N N . LYS A 1 88 ? -16.140 -8.348 -2.298 1.00 91.50 88 LYS A N 1
ATOM 704 C CA . LYS A 1 88 ? -16.752 -9.566 -2.841 1.00 91.50 88 LYS A CA 1
ATOM 705 C C . LYS A 1 88 ? -15.699 -10.638 -3.092 1.00 91.50 88 LYS A C 1
ATOM 707 O O . LYS A 1 88 ? -15.942 -11.810 -2.813 1.00 91.50 88 LYS A O 1
ATOM 712 N N . ARG A 1 89 ? -14.541 -10.245 -3.626 1.00 93.38 89 ARG A N 1
ATOM 713 C CA . ARG A 1 89 ? -13.417 -11.156 -3.890 1.00 93.38 89 ARG A CA 1
ATOM 714 C C . ARG A 1 89 ? -12.444 -11.267 -2.720 1.00 93.38 89 ARG A C 1
ATOM 716 O O . ARG A 1 89 ? -11.556 -12.114 -2.781 1.00 93.38 89 ARG A O 1
ATOM 723 N N . LYS A 1 90 ? -12.613 -10.447 -1.677 1.00 93.88 90 LYS A N 1
ATOM 724 C CA . LYS A 1 90 ? -11.694 -10.316 -0.538 1.00 93.88 90 LYS A CA 1
ATOM 725 C C . LYS A 1 90 ? -10.265 -10.021 -1.007 1.00 93.88 90 LYS A C 1
ATOM 727 O O . LYS A 1 90 ? -9.319 -10.721 -0.647 1.00 93.88 90 LYS A O 1
ATOM 732 N N . VAL A 1 91 ? -10.131 -9.006 -1.863 1.00 95.94 91 VAL A N 1
ATOM 733 C CA . VAL A 1 91 ? -8.843 -8.579 -2.424 1.00 95.94 91 VAL A CA 1
ATOM 734 C C . VAL A 1 91 ? -8.594 -7.112 -2.110 1.00 95.94 91 VAL A C 1
ATOM 736 O O . VAL A 1 91 ? -9.435 -6.264 -2.395 1.00 95.94 91 VAL A O 1
ATOM 739 N N . LEU A 1 92 ? -7.417 -6.816 -1.567 1.00 96.12 92 LEU A N 1
ATOM 740 C CA . LEU A 1 92 ? -6.915 -5.461 -1.394 1.00 96.12 92 LEU A CA 1
ATOM 741 C C . LEU A 1 92 ? -5.902 -5.149 -2.501 1.00 96.12 92 LEU A C 1
ATOM 743 O O . LEU A 1 92 ? -4.852 -5.788 -2.612 1.00 96.12 92 LEU A O 1
ATOM 747 N N . TYR A 1 93 ? -6.242 -4.173 -3.333 1.00 95.06 93 TYR A N 1
ATOM 748 C CA . TYR A 1 93 ? -5.430 -3.702 -4.441 1.00 95.06 93 TYR A CA 1
ATOM 749 C C . TYR A 1 93 ? -4.657 -2.449 -4.043 1.00 95.06 93 TYR A C 1
ATOM 751 O O . TYR A 1 93 ? -5.219 -1.502 -3.494 1.00 95.06 93 TYR A O 1
ATOM 759 N N . PHE A 1 94 ? -3.375 -2.446 -4.388 1.00 93.06 94 PHE A N 1
ATOM 760 C CA . PHE A 1 94 ? -2.439 -1.349 -4.181 1.00 93.06 94 PHE A CA 1
ATOM 761 C C . PHE A 1 94 ? -1.943 -0.899 -5.548 1.00 93.06 94 PHE A C 1
ATOM 763 O O . PHE A 1 94 ? -1.374 -1.702 -6.284 1.00 93.06 94 PHE A O 1
ATOM 770 N N . ILE A 1 95 ? -2.194 0.351 -5.914 1.00 90.81 95 ILE A N 1
ATOM 771 C CA . ILE A 1 95 ? -2.008 0.847 -7.275 1.00 90.81 95 ILE A CA 1
ATOM 772 C C . ILE A 1 95 ? -0.911 1.895 -7.274 1.00 90.81 95 ILE A C 1
ATOM 774 O O . ILE A 1 95 ? -0.934 2.833 -6.483 1.00 90.81 95 ILE A O 1
ATOM 778 N N . GLU A 1 96 ? 0.032 1.751 -8.195 1.00 87.44 96 GLU A N 1
ATOM 779 C CA . GLU A 1 96 ? 1.116 2.698 -8.387 1.00 87.44 96 GLU A CA 1
ATOM 780 C C . GLU A 1 96 ? 1.291 3.034 -9.868 1.00 87.44 96 GLU A C 1
ATOM 782 O O . GLU A 1 96 ? 1.503 2.161 -10.710 1.00 87.44 96 GLU A O 1
ATOM 787 N N . TYR A 1 97 ? 1.311 4.320 -10.180 1.00 81.50 97 TYR A N 1
ATOM 788 C CA . TYR A 1 97 ? 1.513 4.857 -11.513 1.00 81.50 97 TYR A CA 1
ATOM 789 C C . TYR A 1 97 ? 2.971 5.255 -11.723 1.00 81.50 97 TYR A C 1
ATOM 791 O O . TYR A 1 97 ? 3.623 5.910 -10.904 1.00 81.50 97 TYR A O 1
ATOM 799 N N . LYS A 1 98 ? 3.526 4.866 -12.872 1.00 77.50 98 LYS A N 1
ATOM 800 C CA . LYS A 1 98 ? 4.940 5.084 -13.188 1.00 77.50 98 LYS A CA 1
ATOM 801 C C . LYS A 1 98 ? 5.116 5.676 -14.572 1.00 77.50 98 LYS A C 1
ATOM 803 O O . LYS A 1 98 ? 5.062 4.970 -15.571 1.00 77.50 98 LYS A O 1
ATOM 808 N N . GLY A 1 99 ? 5.388 6.981 -14.607 1.00 65.88 99 GLY A N 1
ATOM 809 C CA . GLY A 1 99 ? 5.665 7.733 -15.838 1.00 65.88 99 GLY A CA 1
ATOM 810 C C . GLY A 1 99 ? 7.140 8.017 -16.127 1.00 65.88 99 GLY A C 1
ATOM 811 O O . GLY A 1 99 ? 7.452 8.583 -17.174 1.00 65.88 99 GLY A O 1
ATOM 812 N N . VAL A 1 100 ? 8.063 7.648 -15.233 1.00 62.84 100 VAL A N 1
ATOM 813 C CA . VAL A 1 100 ? 9.503 7.937 -15.380 1.00 62.84 100 VAL A CA 1
ATOM 814 C C . VAL A 1 100 ? 10.261 6.668 -15.740 1.00 62.84 100 VAL A C 1
ATOM 816 O O . VAL A 1 100 ? 10.036 5.622 -15.136 1.00 62.84 100 VAL A O 1
ATOM 819 N N . LYS A 1 101 ? 11.188 6.740 -16.700 1.00 59.62 101 LYS A N 1
ATOM 820 C CA . LYS A 1 101 ? 12.048 5.603 -17.049 1.00 59.62 101 LYS A CA 1
ATOM 821 C C . LYS A 1 101 ? 12.760 5.095 -15.790 1.00 59.62 101 LYS A C 1
ATOM 823 O O . LYS A 1 101 ? 13.426 5.857 -15.097 1.00 59.62 101 LYS A O 1
ATOM 828 N N . ILE A 1 102 ? 12.585 3.813 -15.485 1.00 60.56 102 ILE A N 1
ATOM 829 C CA . ILE A 1 102 ? 13.309 3.162 -14.396 1.00 60.56 102 ILE A CA 1
ATOM 830 C C . ILE A 1 102 ? 14.684 2.837 -14.972 1.00 60.56 102 ILE A C 1
ATOM 832 O O . ILE A 1 102 ? 14.820 1.886 -15.741 1.00 60.56 102 ILE A O 1
ATOM 836 N N . ASP A 1 103 ? 15.681 3.679 -14.707 1.00 54.06 103 ASP A N 1
ATOM 837 C CA . ASP A 1 103 ? 17.048 3.379 -15.125 1.00 54.06 103 ASP A CA 1
ATOM 838 C C . ASP A 1 103 ? 17.608 2.203 -14.316 1.00 54.06 103 ASP A C 1
ATOM 840 O O . ASP A 1 103 ? 17.289 2.006 -13.144 1.00 54.06 103 ASP A O 1
ATOM 844 N N . ARG A 1 104 ? 18.443 1.388 -14.970 1.00 51.09 104 ARG A N 1
ATOM 845 C CA . ARG A 1 104 ? 19.004 0.152 -14.396 1.00 51.09 104 ARG A CA 1
ATOM 846 C C . ARG A 1 104 ? 20.045 0.397 -13.297 1.00 51.09 104 ARG A C 1
ATOM 848 O O . ARG A 1 104 ? 20.367 -0.538 -12.571 1.00 51.09 104 ARG A O 1
ATOM 855 N N . ASN A 1 105 ? 20.561 1.620 -13.176 1.00 48.12 105 ASN A N 1
ATOM 856 C CA . ASN A 1 105 ? 21.657 1.948 -12.269 1.00 48.12 105 ASN A CA 1
ATOM 857 C C . ASN A 1 105 ? 21.100 2.614 -11.005 1.00 48.12 105 ASN A C 1
ATOM 859 O O . ASN A 1 105 ? 20.855 3.820 -10.997 1.00 48.12 105 ASN A O 1
ATOM 863 N N . SER A 1 106 ? 20.893 1.831 -9.944 1.00 52.00 106 SER A N 1
ATOM 864 C CA . SER A 1 106 ? 20.677 2.382 -8.605 1.00 52.00 106 SER A CA 1
ATOM 865 C C . SER A 1 106 ? 21.964 3.034 -8.095 1.00 52.00 106 SER A C 1
ATOM 867 O O . SER A 1 106 ? 23.076 2.631 -8.454 1.00 52.00 106 SER A O 1
ATOM 869 N N . LYS A 1 107 ? 21.830 4.040 -7.227 1.00 53.22 107 LYS A N 1
ATOM 870 C CA . LYS A 1 107 ? 22.945 4.431 -6.368 1.00 53.22 107 LYS A CA 1
ATOM 871 C C . LYS A 1 107 ? 23.040 3.385 -5.258 1.00 53.22 107 LYS A C 1
ATOM 873 O O . LYS A 1 107 ? 22.104 3.203 -4.489 1.00 53.22 107 LYS A O 1
ATOM 878 N N . ARG A 1 108 ? 24.154 2.657 -5.214 1.00 55.66 108 ARG A N 1
ATOM 879 C CA . ARG A 1 108 ? 24.504 1.782 -4.087 1.00 55.66 108 ARG A CA 1
ATOM 880 C C . ARG A 1 108 ? 24.496 2.616 -2.792 1.00 55.66 108 ARG A C 1
ATOM 882 O O . ARG A 1 108 ? 25.007 3.732 -2.826 1.00 55.66 108 ARG A O 1
ATOM 889 N N . GLY A 1 109 ? 23.930 2.09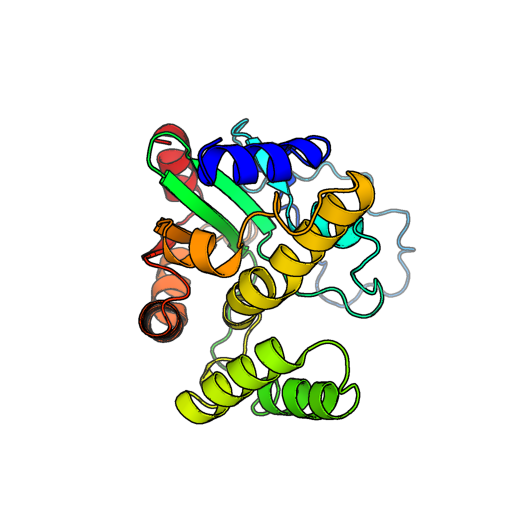1 -1.706 1.00 59.28 109 GLY A N 1
ATOM 890 C CA . GLY A 1 109 ? 23.877 2.732 -0.387 1.00 59.28 109 GLY A CA 1
ATOM 891 C C . GLY A 1 109 ? 22.537 3.344 0.045 1.00 59.28 109 GLY A C 1
ATOM 892 O O . GLY A 1 109 ? 22.404 3.669 1.214 1.00 59.28 109 GLY A O 1
ATOM 893 N N . GLU A 1 110 ? 21.518 3.480 -0.815 1.00 67.12 110 GLU A N 1
ATOM 894 C CA . GLU A 1 110 ? 20.276 4.190 -0.426 1.00 67.12 110 GLU A CA 1
ATOM 895 C C . GLU A 1 110 ? 19.494 3.508 0.714 1.00 67.12 110 GLU A C 1
ATOM 897 O O . GLU A 1 110 ? 19.016 4.186 1.622 1.00 67.12 110 GLU A O 1
ATOM 902 N N . LEU A 1 111 ? 19.358 2.175 0.700 1.00 69.94 111 LEU A N 1
ATOM 903 C CA . LEU A 1 111 ? 18.669 1.457 1.782 1.00 69.94 111 LEU A CA 1
ATOM 904 C C . LEU A 1 111 ? 19.515 1.452 3.061 1.00 69.94 111 LEU A C 1
ATOM 906 O O . LEU A 1 111 ? 18.980 1.582 4.160 1.00 69.94 111 LEU A O 1
ATOM 910 N N . GLN A 1 112 ? 20.836 1.349 2.910 1.00 72.94 112 GLN A N 1
ATOM 911 C CA . GLN A 1 112 ? 21.782 1.466 4.013 1.00 72.94 112 GLN A CA 1
ATOM 912 C C . GLN A 1 112 ? 21.703 2.843 4.694 1.00 72.94 112 GLN A C 1
ATOM 914 O O . GLN A 1 112 ? 21.706 2.909 5.922 1.00 72.94 112 GLN A O 1
ATOM 919 N N . ASP A 1 113 ? 21.587 3.924 3.920 1.00 70.12 113 ASP A N 1
ATOM 920 C CA . ASP A 1 113 ? 21.437 5.286 4.437 1.00 70.12 113 ASP A CA 1
ATOM 921 C C . ASP A 1 113 ? 20.117 5.440 5.208 1.00 70.12 113 ASP A C 1
ATOM 923 O O . ASP A 1 113 ? 20.107 5.965 6.321 1.00 70.12 113 ASP A O 1
ATOM 927 N N . ILE A 1 114 ? 19.007 4.917 4.670 1.00 71.44 114 ILE A N 1
ATOM 928 C CA . ILE A 1 114 ? 17.701 4.915 5.352 1.00 71.44 114 ILE A CA 1
ATOM 929 C C . ILE A 1 114 ? 17.789 4.180 6.696 1.00 71.44 114 ILE A C 1
ATOM 931 O O . ILE A 1 114 ? 17.383 4.727 7.722 1.00 71.44 114 ILE A O 1
ATOM 935 N N . LEU A 1 115 ? 18.367 2.975 6.712 1.00 74.56 115 LEU A N 1
ATOM 936 C CA . LEU A 1 115 ? 18.567 2.198 7.938 1.00 74.56 115 LEU A CA 1
ATOM 937 C C . LEU A 1 115 ? 19.448 2.945 8.947 1.00 74.56 115 LEU A C 1
ATOM 939 O O . LEU A 1 115 ? 19.134 2.992 10.135 1.00 74.56 115 LEU A O 1
ATOM 943 N N . TYR A 1 116 ? 20.523 3.583 8.481 1.00 75.38 116 TYR A N 1
ATOM 944 C CA . TYR A 1 116 ? 21.402 4.382 9.332 1.00 75.38 116 TYR A CA 1
ATOM 945 C C . TYR A 1 116 ? 20.666 5.549 10.002 1.00 75.38 116 TYR A C 1
ATOM 947 O O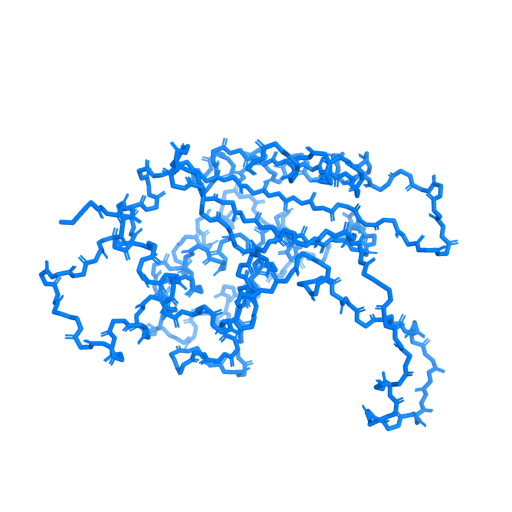 . TYR A 1 116 ? 20.899 5.822 11.181 1.00 75.38 116 TYR A O 1
ATOM 955 N N . HIS A 1 117 ? 19.781 6.230 9.270 1.00 69.44 117 HIS A N 1
ATOM 956 C CA . HIS A 1 117 ? 18.975 7.319 9.814 1.00 69.44 117 HIS A CA 1
ATOM 957 C C . HIS A 1 117 ? 17.909 6.814 10.797 1.00 69.44 117 HIS A C 1
ATOM 959 O O . HIS A 1 117 ? 17.771 7.390 11.871 1.00 69.44 117 HIS A O 1
ATOM 965 N N . MET A 1 118 ? 17.235 5.700 10.496 1.00 69.31 118 MET A N 1
ATOM 966 C CA . MET A 1 118 ? 16.207 5.119 11.374 1.00 69.31 118 MET A CA 1
ATOM 967 C C . MET A 1 118 ? 16.757 4.625 12.713 1.00 69.31 118 MET A C 1
ATOM 969 O O . MET A 1 118 ? 16.123 4.826 13.743 1.00 69.31 118 MET A O 1
ATOM 973 N N . ASN A 1 119 ? 17.959 4.044 12.724 1.00 68.69 119 ASN A N 1
ATOM 974 C CA . ASN A 1 119 ? 18.611 3.576 13.951 1.00 68.69 119 ASN A CA 1
ATOM 975 C C . ASN A 1 119 ? 18.928 4.714 14.951 1.00 68.69 119 ASN A C 1
ATOM 977 O O . ASN A 1 119 ? 19.257 4.455 16.105 1.00 68.69 119 ASN A O 1
ATOM 981 N N . LYS A 1 120 ? 18.864 5.986 14.530 1.00 59.38 120 LYS A N 1
ATOM 982 C CA . LYS A 1 120 ? 19.101 7.138 15.414 1.00 59.38 120 LYS A CA 1
ATOM 983 C C . LYS A 1 120 ? 17.838 7.681 16.092 1.00 59.38 120 LYS A C 1
ATOM 985 O O . LYS A 1 120 ? 17.985 8.336 17.118 1.00 59.38 120 LYS A O 1
ATOM 990 N N . ASP A 1 121 ? 16.646 7.374 15.577 1.00 58.03 121 ASP A N 1
ATOM 991 C CA . ASP A 1 121 ? 15.350 7.903 16.046 1.00 58.03 121 ASP A CA 1
ATOM 992 C C . ASP A 1 121 ? 14.488 6.795 16.704 1.00 58.03 121 ASP A C 1
ATOM 994 O O . ASP A 1 121 ? 13.312 6.604 16.387 1.00 58.03 121 ASP A O 1
ATOM 998 N N . SER A 1 122 ? 15.106 6.032 17.617 1.00 50.59 122 SER A N 1
ATOM 999 C CA . SER A 1 122 ? 14.763 4.660 18.049 1.00 50.59 122 SER A CA 1
ATOM 1000 C C . SER A 1 122 ? 13.433 4.412 18.790 1.00 50.59 122 SER A C 1
ATOM 1002 O O . SER A 1 122 ? 13.323 3.398 19.465 1.00 50.59 122 SER A O 1
ATOM 1004 N N . GLU A 1 123 ? 12.435 5.296 18.742 1.00 54.81 123 GLU A N 1
ATOM 1005 C CA . GLU A 1 123 ? 11.163 5.075 19.465 1.00 54.81 123 GLU A CA 1
ATOM 1006 C C . GLU A 1 123 ? 9.944 4.874 18.552 1.00 54.81 123 GLU A C 1
ATOM 1008 O O . GLU A 1 123 ? 8.884 4.471 19.028 1.00 54.81 123 GLU A O 1
ATOM 1013 N N . CYS A 1 124 ? 10.054 5.120 17.239 1.00 51.50 124 CYS A N 1
ATOM 1014 C CA . CYS A 1 124 ? 8.875 5.153 16.360 1.00 51.50 124 CYS A CA 1
ATOM 1015 C C . CYS A 1 124 ? 8.748 3.962 15.387 1.00 51.50 124 CYS A C 1
ATOM 1017 O O . CYS A 1 124 ? 7.673 3.758 14.822 1.00 51.50 124 CYS A O 1
ATOM 1019 N N . TYR A 1 125 ? 9.800 3.152 15.190 1.00 58.28 125 TYR A N 1
ATOM 1020 C CA . TYR A 1 125 ? 9.882 2.278 14.008 1.00 58.28 125 TYR A CA 1
ATOM 1021 C C . TYR A 1 125 ? 10.434 0.864 14.221 1.00 58.28 125 TYR A C 1
ATOM 1023 O O . TYR A 1 125 ? 10.728 0.215 13.224 1.00 58.28 125 TYR A O 1
ATOM 1031 N N . ASP A 1 126 ? 10.541 0.337 15.442 1.00 65.81 126 ASP A N 1
ATOM 1032 C CA . ASP A 1 126 ? 11.273 -0.920 15.714 1.00 65.81 126 ASP A CA 1
ATOM 1033 C C . ASP A 1 126 ? 10.908 -2.084 14.773 1.00 65.81 126 ASP A C 1
ATOM 1035 O O . ASP A 1 126 ? 11.775 -2.626 14.090 1.00 65.81 126 ASP A O 1
ATOM 1039 N N . LYS A 1 127 ? 9.615 -2.399 14.618 1.00 66.94 127 LYS A N 1
ATOM 1040 C CA . LYS A 1 127 ? 9.154 -3.487 13.729 1.00 66.94 127 LYS A CA 1
ATOM 1041 C C . LYS A 1 127 ? 9.418 -3.202 12.241 1.00 66.94 127 LYS A C 1
ATOM 1043 O O . LYS A 1 127 ? 9.697 -4.117 11.465 1.00 66.94 127 LYS A O 1
ATOM 1048 N N . TYR A 1 128 ? 9.323 -1.938 11.831 1.00 70.50 128 TYR A N 1
ATOM 1049 C CA . TYR A 1 128 ? 9.583 -1.512 10.455 1.00 70.50 128 TYR A CA 1
ATOM 1050 C C . TYR A 1 128 ? 11.085 -1.549 10.138 1.00 70.50 128 TYR A C 1
ATOM 1052 O O . TYR A 1 128 ? 11.488 -2.084 9.104 1.00 70.50 128 TYR A O 1
ATOM 1060 N N . TYR A 1 129 ? 11.916 -1.070 11.064 1.00 75.56 129 TYR A N 1
ATOM 1061 C CA . TYR A 1 129 ? 13.370 -1.132 10.993 1.00 75.56 129 TYR A CA 1
ATOM 1062 C C . TYR A 1 129 ? 13.864 -2.576 10.931 1.00 75.56 129 TYR A C 1
ATOM 1064 O O . TYR A 1 129 ? 14.636 -2.908 10.036 1.00 75.56 129 TYR A O 1
ATOM 1072 N N . GLU A 1 130 ? 13.383 -3.458 11.812 1.00 75.94 130 GLU A N 1
ATOM 1073 C CA . GLU A 1 130 ? 13.741 -4.881 11.801 1.00 75.94 130 GLU A CA 1
ATOM 1074 C C . GLU A 1 130 ? 13.442 -5.529 10.447 1.00 75.94 130 GLU A C 1
ATOM 1076 O O . GLU A 1 130 ? 14.282 -6.243 9.887 1.00 75.94 130 GLU A O 1
ATOM 1081 N N . ARG A 1 131 ? 12.267 -5.238 9.876 1.00 75.12 131 ARG A N 1
ATOM 1082 C CA . ARG A 1 131 ? 11.877 -5.774 8.573 1.00 75.12 131 ARG A CA 1
ATOM 1083 C C . ARG A 1 131 ? 12.736 -5.206 7.444 1.00 75.12 131 ARG A C 1
ATOM 1085 O O . ARG A 1 131 ? 13.225 -5.980 6.624 1.00 75.12 131 ARG A O 1
ATOM 1092 N N . LEU A 1 132 ? 12.986 -3.895 7.412 1.00 74.56 132 LEU A N 1
ATOM 1093 C CA . LEU A 1 132 ? 13.888 -3.276 6.432 1.00 74.56 132 LEU A CA 1
ATOM 1094 C C . LEU A 1 132 ? 15.332 -3.781 6.558 1.00 74.56 132 LEU A C 1
ATOM 1096 O O . LEU A 1 132 ? 16.000 -4.007 5.548 1.00 74.56 132 LEU A O 1
ATOM 1100 N N . GLN A 1 133 ? 15.813 -3.997 7.780 1.00 79.50 133 GLN A N 1
ATOM 1101 C CA . GLN A 1 133 ? 17.143 -4.529 8.053 1.00 79.50 133 GLN A CA 1
ATOM 1102 C C . GLN A 1 133 ? 17.253 -5.970 7.553 1.00 79.50 133 GLN A C 1
ATOM 1104 O O . GLN A 1 133 ? 18.241 -6.334 6.914 1.00 79.50 133 GLN A O 1
ATOM 1109 N N . TRP A 1 134 ? 16.225 -6.787 7.786 1.00 78.94 134 TRP A N 1
ATOM 1110 C CA . TRP A 1 134 ? 16.148 -8.143 7.253 1.00 78.94 134 TRP A CA 1
ATOM 1111 C C . TRP A 1 134 ? 16.120 -8.154 5.713 1.00 78.94 134 TRP A C 1
ATOM 1113 O O . TRP A 1 134 ? 16.821 -8.953 5.086 1.00 78.94 134 TRP A O 1
ATOM 1123 N N . VAL A 1 135 ? 15.387 -7.224 5.090 1.00 75.44 135 VAL A N 1
ATOM 1124 C CA . VAL A 1 135 ? 15.355 -7.036 3.629 1.00 75.44 135 VAL A CA 1
ATOM 1125 C C . VAL A 1 135 ? 16.737 -6.676 3.092 1.00 75.44 135 VAL A C 1
ATOM 1127 O O . VAL A 1 135 ? 17.201 -7.291 2.130 1.00 75.44 135 VAL A O 1
ATOM 1130 N N . TYR A 1 136 ? 17.414 -5.716 3.724 1.00 76.94 136 TYR A N 1
ATOM 1131 C CA . TYR A 1 136 ? 18.776 -5.329 3.368 1.00 76.94 136 TYR A CA 1
ATOM 1132 C C . TYR A 1 136 ? 19.745 -6.509 3.496 1.00 76.94 136 TYR A C 1
ATOM 1134 O O . TYR A 1 136 ? 20.507 -6.781 2.573 1.00 76.94 136 TYR A O 1
ATOM 1142 N N . ASN A 1 137 ? 19.668 -7.273 4.586 1.00 78.31 137 ASN A N 1
ATOM 1143 C CA . ASN A 1 137 ? 20.523 -8.442 4.797 1.00 78.31 137 ASN A CA 1
ATOM 1144 C C . ASN A 1 137 ? 20.273 -9.549 3.755 1.00 78.31 137 ASN A C 1
ATOM 1146 O O . ASN A 1 137 ? 21.204 -10.255 3.375 1.00 78.31 137 ASN A O 1
ATOM 1150 N N . SER A 1 138 ? 19.032 -9.691 3.280 1.00 75.94 138 SER A N 1
ATOM 1151 C CA . SER A 1 138 ? 18.639 -10.738 2.328 1.00 75.94 138 SER A CA 1
ATOM 1152 C C . SER A 1 138 ? 18.917 -10.366 0.867 1.00 75.94 138 SER A C 1
ATOM 1154 O O . SER A 1 138 ? 19.217 -11.239 0.0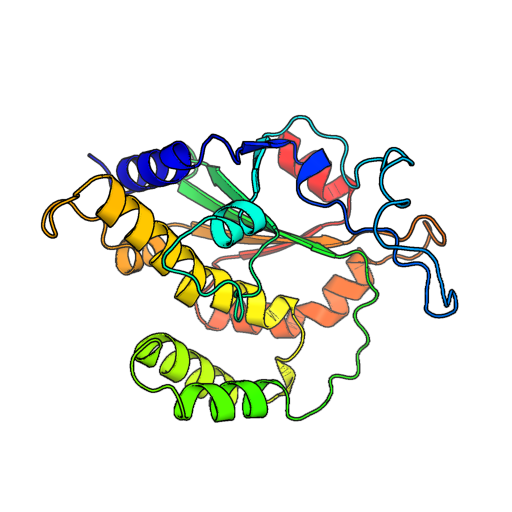51 1.00 75.94 138 SER A O 1
ATOM 1156 N N . TYR A 1 139 ? 18.814 -9.081 0.509 1.00 71.00 139 TYR A N 1
ATOM 1157 C CA . TYR A 1 139 ? 18.829 -8.640 -0.895 1.00 71.00 139 TYR A CA 1
ATOM 1158 C C . TYR A 1 139 ? 19.804 -7.503 -1.215 1.00 71.00 139 TYR A C 1
ATOM 1160 O O . TYR A 1 139 ? 19.982 -7.185 -2.395 1.00 71.00 139 TYR A O 1
ATOM 1168 N N . GLY A 1 140 ? 20.431 -6.902 -0.203 1.00 70.50 140 GLY A N 1
ATOM 1169 C CA . GLY A 1 140 ? 21.310 -5.741 -0.326 1.00 70.50 140 GLY A CA 1
ATOM 1170 C C . GLY A 1 140 ? 20.627 -4.510 -0.933 1.00 70.50 140 GLY A C 1
ATOM 1171 O O . GLY A 1 140 ? 19.403 -4.424 -1.052 1.00 70.50 140 GLY A O 1
ATOM 1172 N N . ASP A 1 141 ? 21.442 -3.564 -1.405 1.00 63.72 141 ASP A N 1
ATOM 1173 C CA . ASP A 1 141 ? 20.977 -2.342 -2.084 1.00 63.72 141 ASP A CA 1
ATOM 1174 C C . ASP A 1 141 ? 20.348 -2.594 -3.464 1.00 63.72 141 ASP A C 1
ATOM 1176 O O . ASP A 1 141 ? 19.792 -1.681 -4.077 1.00 63.72 141 ASP A O 1
ATOM 1180 N N . GLU A 1 142 ? 20.403 -3.827 -3.988 1.00 61.16 142 GLU A N 1
ATOM 1181 C CA . GLU A 1 142 ? 19.789 -4.170 -5.278 1.00 61.16 142 GLU A CA 1
ATOM 1182 C C . GLU A 1 142 ? 18.271 -3.941 -5.282 1.00 61.16 142 GLU A C 1
ATOM 1184 O O . GLU A 1 142 ? 17.665 -3.913 -6.355 1.00 61.16 142 GLU A O 1
ATOM 1189 N N . LEU A 1 143 ? 17.648 -3.788 -4.109 1.00 57.41 143 LEU A N 1
ATOM 1190 C CA . LEU A 1 143 ? 16.232 -3.476 -3.955 1.00 57.41 143 LEU A CA 1
ATOM 1191 C C . LEU A 1 143 ? 15.932 -1.959 -3.973 1.00 57.41 143 LEU A C 1
ATOM 1193 O O . LEU A 1 143 ? 14.769 -1.585 -3.964 1.00 57.41 143 LEU A O 1
ATOM 1197 N N . ALA A 1 144 ? 16.911 -1.060 -4.108 1.00 53.28 144 ALA A N 1
ATOM 1198 C CA . ALA A 1 144 ? 16.666 0.384 -4.002 1.00 53.28 144 ALA A CA 1
ATOM 1199 C C . ALA A 1 144 ? 16.223 1.045 -5.329 1.00 53.28 144 ALA A C 1
ATOM 1201 O O . ALA A 1 144 ? 17.026 1.416 -6.181 1.00 53.28 144 ALA A O 1
ATOM 1202 N N . PHE A 1 145 ? 14.906 1.168 -5.512 1.00 57.38 145 PHE A N 1
ATOM 1203 C CA . PHE A 1 145 ? 14.261 2.344 -6.116 1.00 57.38 145 PHE A CA 1
ATOM 1204 C C . PHE A 1 145 ? 12.807 2.393 -5.638 1.00 57.38 145 PHE A C 1
ATOM 1206 O O . PHE A 1 145 ? 12.214 1.348 -5.388 1.00 57.38 145 PHE A O 1
ATOM 1213 N N . LYS A 1 146 ? 12.220 3.592 -5.571 1.00 53.81 146 LYS A N 1
ATOM 1214 C CA . LYS A 1 146 ? 10.931 3.940 -4.936 1.00 53.81 146 LYS A CA 1
ATOM 1215 C C . LYS A 1 146 ? 9.819 2.887 -5.016 1.00 53.81 146 LYS A C 1
ATOM 1217 O O . LYS A 1 146 ? 9.183 2.630 -4.015 1.00 53.81 146 LYS A O 1
ATOM 1222 N N . LEU A 1 147 ? 9.615 2.217 -6.153 1.00 56.53 147 LEU A N 1
ATOM 1223 C CA . LEU A 1 147 ? 8.623 1.132 -6.303 1.00 56.53 147 LEU A CA 1
ATOM 1224 C C . LEU A 1 147 ? 8.799 -0.072 -5.383 1.00 56.53 147 LEU A C 1
ATOM 1226 O O . LEU A 1 147 ? 7.886 -0.873 -5.252 1.00 56.53 147 LEU A O 1
ATOM 1230 N N . ARG A 1 148 ? 10.010 -0.267 -4.883 1.00 64.69 148 ARG A N 1
ATOM 1231 C CA . ARG A 1 148 ? 10.424 -1.461 -4.165 1.00 64.69 148 ARG A CA 1
ATOM 1232 C C . ARG A 1 148 ? 10.399 -1.236 -2.662 1.00 64.69 148 ARG A C 1
ATOM 1234 O O . ARG A 1 148 ? 10.194 -2.207 -1.962 1.00 64.69 148 ARG A O 1
ATOM 1241 N N . LEU A 1 149 ? 10.547 0.012 -2.196 1.00 68.50 149 LEU A N 1
ATOM 1242 C CA . LEU A 1 149 ? 10.336 0.408 -0.796 1.00 68.50 149 LEU A CA 1
ATOM 1243 C C . LEU A 1 149 ? 8.910 0.893 -0.540 1.00 68.50 149 LEU A C 1
ATOM 1245 O O . LEU A 1 149 ? 8.352 0.529 0.484 1.00 68.50 149 LEU A O 1
ATOM 1249 N N . LYS A 1 150 ? 8.284 1.596 -1.499 1.00 80.50 150 LYS A N 1
ATOM 1250 C CA . LYS A 1 150 ? 6.878 2.027 -1.415 1.00 80.50 150 LYS A CA 1
ATOM 1251 C C . LYS A 1 150 ? 5.921 0.937 -0.924 1.00 80.50 150 LYS A C 1
ATOM 1253 O O . LYS A 1 150 ? 5.083 1.244 -0.087 1.00 80.50 150 LYS A O 1
ATOM 1258 N N . PRO A 1 151 ? 6.011 -0.325 -1.382 1.00 80.12 151 PRO A N 1
ATOM 1259 C CA . PRO A 1 151 ? 5.112 -1.369 -0.915 1.00 80.12 151 PRO A CA 1
ATOM 1260 C C . PRO A 1 151 ? 5.324 -1.712 0.568 1.00 80.12 151 PRO A C 1
ATOM 1262 O O . PRO A 1 151 ? 4.346 -1.937 1.275 1.00 80.12 151 PRO A O 1
ATOM 1265 N N . PHE A 1 152 ? 6.572 -1.690 1.054 1.00 78.38 152 PHE A N 1
ATOM 1266 C CA . PHE A 1 152 ? 6.884 -1.851 2.480 1.00 78.38 152 PHE A CA 1
ATOM 1267 C C . PHE A 1 152 ? 6.413 -0.639 3.278 1.00 78.38 152 PHE A C 1
ATOM 1269 O O . PHE A 1 152 ? 5.680 -0.790 4.243 1.00 78.38 152 PHE A O 1
ATOM 1276 N N . GLU A 1 153 ? 6.775 0.569 2.843 1.00 80.00 153 GLU A N 1
ATOM 1277 C CA . GLU A 1 153 ? 6.358 1.822 3.481 1.00 80.00 153 GLU A CA 1
ATOM 1278 C C . GLU A 1 153 ? 4.836 1.943 3.545 1.00 80.00 153 GLU A C 1
ATOM 1280 O O . GLU A 1 153 ? 4.287 2.409 4.533 1.00 80.00 153 GLU A O 1
ATOM 1285 N N . THR A 1 154 ? 4.132 1.457 2.528 1.00 86.75 154 THR A N 1
ATOM 1286 C CA . THR A 1 154 ? 2.671 1.407 2.501 1.00 86.75 154 THR A CA 1
ATOM 1287 C C . THR A 1 154 ? 2.121 0.462 3.566 1.00 86.75 154 THR A C 1
ATOM 1289 O O . THR A 1 154 ? 1.283 0.876 4.364 1.00 86.75 154 THR A O 1
ATOM 1292 N N . LEU A 1 155 ? 2.569 -0.797 3.581 1.00 86.06 155 LEU A N 1
ATOM 1293 C CA . LEU A 1 155 ? 1.993 -1.845 4.430 1.00 86.06 155 LEU A CA 1
ATOM 1294 C C . LEU A 1 155 ? 2.439 -1.763 5.890 1.00 86.06 155 LEU A C 1
ATOM 1296 O O . LEU A 1 155 ? 1.628 -1.970 6.788 1.00 86.06 155 LEU A O 1
ATOM 1300 N N . ASP A 1 156 ? 3.717 -1.484 6.121 1.00 79.00 156 ASP A N 1
ATOM 1301 C CA . ASP A 1 156 ? 4.351 -1.626 7.432 1.00 79.00 156 ASP A CA 1
ATOM 1302 C C . ASP A 1 156 ? 4.468 -0.302 8.189 1.00 79.00 156 ASP A C 1
ATOM 1304 O O . ASP A 1 156 ? 4.720 -0.308 9.393 1.00 79.00 156 ASP A O 1
ATOM 1308 N N . LEU A 1 157 ? 4.276 0.828 7.501 1.00 79.25 157 LEU A N 1
ATOM 1309 C CA . LEU A 1 157 ? 4.460 2.154 8.082 1.00 79.25 157 LEU A CA 1
ATOM 1310 C C . LEU A 1 157 ? 3.229 3.050 7.911 1.00 79.25 157 LEU A C 1
ATOM 1312 O O . LEU A 1 157 ? 2.649 3.506 8.896 1.00 79.25 157 LEU A O 1
ATOM 1316 N N . ALA A 1 158 ? 2.802 3.303 6.679 1.00 86.12 158 ALA A N 1
ATOM 1317 C CA . ALA A 1 158 ? 1.717 4.226 6.393 1.00 86.12 158 ALA A CA 1
ATOM 1318 C C . ALA A 1 158 ? 0.370 3.671 6.861 1.00 86.12 158 ALA A C 1
ATOM 1320 O O . ALA A 1 158 ? -0.291 4.299 7.682 1.00 86.12 158 ALA A O 1
ATOM 1321 N N . LEU A 1 159 ? -0.026 2.479 6.405 1.00 89.81 159 LEU A N 1
ATOM 1322 C CA . LEU A 1 159 ? -1.341 1.913 6.708 1.00 89.81 159 LEU A CA 1
ATOM 1323 C C . LEU A 1 159 ? -1.580 1.720 8.220 1.00 89.81 159 LEU A C 1
ATOM 1325 O O . LEU A 1 159 ? -2.649 2.120 8.684 1.00 89.81 159 LEU A O 1
ATOM 1329 N N . PRO A 1 160 ? -0.611 1.230 9.024 1.00 87.62 160 PRO A N 1
ATOM 1330 C CA . PRO A 1 160 ? -0.756 1.170 10.478 1.00 87.62 160 PRO A CA 1
ATOM 1331 C C . PRO A 1 160 ? -0.928 2.541 11.132 1.00 87.62 160 PRO A C 1
ATOM 1333 O O . PRO A 1 160 ? -1.753 2.688 12.032 1.00 87.62 160 PRO A O 1
ATOM 1336 N N . ASN A 1 161 ? -0.196 3.560 10.673 1.00 85.50 161 ASN A N 1
ATOM 1337 C CA . ASN A 1 161 ? -0.317 4.915 11.212 1.00 85.50 161 ASN A CA 1
ATOM 1338 C C . ASN A 1 161 ? -1.655 5.562 10.844 1.00 85.50 161 ASN A C 1
ATOM 1340 O O . ASN A 1 161 ? -2.317 6.127 11.710 1.00 85.50 161 ASN A O 1
ATOM 1344 N N . VAL A 1 162 ? -2.098 5.415 9.594 1.00 90.06 162 VAL A N 1
ATOM 1345 C CA . VAL A 1 162 ? -3.429 5.855 9.153 1.00 90.06 162 VAL A CA 1
ATOM 1346 C C . VAL A 1 162 ? -4.519 5.152 9.973 1.00 90.06 162 VAL A C 1
ATOM 1348 O O . VAL A 1 162 ? -5.450 5.795 10.453 1.00 90.06 162 VAL A O 1
ATOM 1351 N N . TYR A 1 163 ? -4.385 3.845 10.210 1.00 92.00 163 TYR A N 1
ATOM 1352 C CA . TYR A 1 163 ? -5.331 3.095 11.035 1.00 92.00 163 TYR A CA 1
ATOM 1353 C C . TYR A 1 163 ? -5.336 3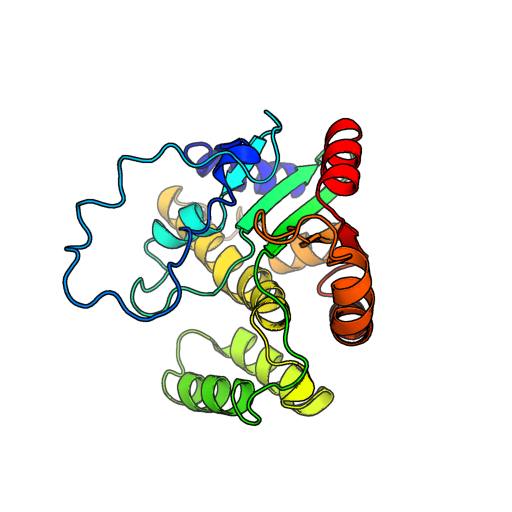.553 12.501 1.00 92.00 163 TYR A C 1
ATOM 1355 O O . TYR A 1 163 ? -6.399 3.701 13.108 1.00 92.00 163 TYR A O 1
ATOM 1363 N N . LYS A 1 164 ? -4.161 3.845 13.067 1.00 89.06 164 LYS A N 1
ATOM 1364 C CA . LYS A 1 164 ? -4.022 4.396 14.420 1.00 89.06 164 LYS A CA 1
ATOM 1365 C C . LYS A 1 164 ? -4.713 5.756 14.552 1.00 89.06 164 LYS A C 1
ATOM 1367 O O . LYS A 1 164 ? -5.427 5.971 15.528 1.00 89.06 164 LYS A O 1
ATOM 1372 N N . ASP A 1 165 ? -4.541 6.649 13.578 1.00 90.12 165 ASP A N 1
ATOM 1373 C CA . ASP A 1 165 ? -5.231 7.947 13.523 1.00 90.12 165 ASP A CA 1
ATOM 1374 C C . ASP A 1 165 ? -6.755 7.782 13.493 1.00 90.12 165 ASP A C 1
ATOM 1376 O O . ASP A 1 165 ? -7.453 8.404 14.296 1.00 90.12 165 ASP A O 1
ATOM 1380 N N . TYR A 1 166 ? -7.267 6.880 12.650 1.00 93.69 166 TYR A N 1
ATOM 1381 C CA . TYR A 1 166 ? -8.688 6.526 12.622 1.00 93.69 166 TYR A CA 1
ATOM 1382 C C . TYR A 1 166 ? -9.193 6.031 13.983 1.00 93.69 166 TYR A C 1
ATOM 1384 O O . TYR A 1 166 ? -10.203 6.536 14.482 1.00 93.69 166 TYR A O 1
ATOM 1392 N N . CYS A 1 167 ? -8.479 5.095 14.616 1.00 93.56 167 CYS A N 1
ATOM 1393 C CA . CYS A 1 167 ? -8.862 4.563 15.924 1.00 93.56 167 CYS A CA 1
ATOM 1394 C C . CYS A 1 167 ? -8.890 5.654 16.998 1.00 93.56 167 CYS A C 1
ATOM 1396 O O . CYS A 1 167 ? -9.828 5.712 17.791 1.00 93.56 167 CYS A O 1
ATOM 1398 N N . ASN A 1 168 ? -7.889 6.539 17.005 1.00 90.94 168 ASN A N 1
ATOM 1399 C CA . ASN A 1 168 ? -7.804 7.646 17.955 1.00 90.94 168 ASN A CA 1
ATOM 1400 C C . ASN A 1 168 ? -8.964 8.633 17.773 1.00 90.94 168 ASN A C 1
ATOM 1402 O O . ASN A 1 168 ? -9.609 9.016 18.751 1.00 90.94 168 ASN A O 1
ATOM 1406 N N . LYS A 1 169 ? -9.269 9.016 16.526 1.00 93.00 169 LYS A N 1
ATOM 1407 C CA . LYS A 1 169 ? -10.356 9.956 16.205 1.00 93.00 169 LYS A CA 1
ATOM 1408 C C . LYS A 1 169 ? -11.734 9.402 16.556 1.00 93.00 169 LYS A C 1
ATOM 1410 O O . LYS A 1 169 ? -12.584 10.154 17.028 1.00 93.00 169 LYS A O 1
ATOM 1415 N N . ASN A 1 170 ? -11.931 8.098 16.381 1.00 94.31 170 ASN A N 1
ATOM 1416 C CA . ASN A 1 170 ? -13.196 7.424 16.676 1.00 94.31 170 ASN A CA 1
ATOM 1417 C C . ASN A 1 170 ? -13.248 6.810 18.084 1.00 94.31 170 ASN A C 1
ATOM 1419 O O . ASN A 1 170 ? -14.265 6.231 18.451 1.00 94.31 170 ASN A O 1
ATOM 1423 N N . LYS A 1 171 ? -12.190 6.974 18.894 1.00 94.12 171 LYS A N 1
ATOM 1424 C CA . LYS A 1 171 ? -12.073 6.442 20.264 1.00 94.12 171 LYS A CA 1
ATOM 1425 C C . LYS A 1 171 ? -12.356 4.935 20.351 1.00 94.12 171 LYS A C 1
ATOM 1427 O O . LYS A 1 171 ? -13.005 4.482 21.290 1.00 94.12 171 LYS A O 1
ATOM 1432 N N . ILE A 1 172 ? -11.863 4.177 19.374 1.00 93.75 172 ILE A N 1
ATOM 1433 C CA . ILE A 1 172 ? -12.037 2.721 19.307 1.00 93.75 172 ILE A CA 1
ATOM 1434 C C . ILE A 1 172 ? -11.226 2.071 20.431 1.00 93.75 172 ILE A C 1
ATOM 1436 O O . ILE A 1 172 ? -10.022 2.326 20.553 1.00 93.75 172 ILE A O 1
ATOM 1440 N N . SER A 1 173 ? -11.882 1.242 21.245 1.00 92.25 173 SER A N 1
ATOM 1441 C CA . SER A 1 173 ? -11.226 0.514 22.335 1.00 92.25 173 SER A CA 1
ATOM 1442 C C . SER A 1 173 ? -10.284 -0.571 21.802 1.00 92.25 173 SER A C 1
ATOM 1444 O O . SER A 1 173 ? -10.471 -1.074 20.696 1.00 92.25 173 SER A O 1
ATOM 1446 N N . ASP A 1 174 ? -9.266 -0.958 22.577 1.00 87.81 174 ASP A N 1
ATOM 1447 C CA . ASP A 1 174 ? -8.293 -1.974 22.141 1.00 87.81 174 ASP A CA 1
ATOM 1448 C C . ASP A 1 174 ? -8.937 -3.334 21.826 1.00 87.81 174 ASP A C 1
ATOM 1450 O O . ASP A 1 174 ? -8.473 -4.037 20.936 1.00 87.81 174 ASP A O 1
ATOM 1454 N N . GLU A 1 175 ? -10.038 -3.670 22.500 1.00 89.12 175 GLU A N 1
ATOM 1455 C CA . GLU A 1 175 ? -10.811 -4.903 22.296 1.00 89.12 175 GLU A CA 1
ATOM 1456 C C . GLU A 1 175 ? -11.619 -4.889 20.984 1.00 89.12 175 GLU A C 1
ATOM 1458 O O . GLU A 1 175 ? -11.927 -5.937 20.417 1.00 89.12 175 GLU A O 1
ATOM 1463 N N . GLU A 1 176 ? -11.969 -3.700 20.485 1.00 89.31 176 GLU A N 1
ATOM 1464 C CA . GLU A 1 176 ? -12.746 -3.519 19.255 1.00 89.31 176 GLU A CA 1
ATOM 1465 C C . GLU A 1 176 ? -11.864 -3.339 18.017 1.00 89.31 176 GLU A C 1
ATOM 1467 O O . GLU A 1 176 ? -12.324 -3.608 16.896 1.00 89.31 176 GLU A O 1
ATOM 1472 N N . LYS A 1 177 ? -10.607 -2.911 18.214 1.00 92.56 177 LYS A N 1
ATOM 1473 C CA . LYS A 1 177 ? -9.630 -2.709 17.142 1.00 92.56 177 LYS A CA 1
ATOM 1474 C C . LYS A 1 177 ? -9.492 -3.963 16.284 1.00 92.56 177 LYS A C 1
ATOM 1476 O O . LYS A 1 177 ? -9.502 -5.097 16.752 1.00 92.56 177 LYS A O 1
ATOM 1481 N N . LEU A 1 178 ? -9.372 -3.728 14.987 1.00 93.94 178 LEU A N 1
ATOM 1482 C CA . LEU A 1 178 ? -8.932 -4.724 14.032 1.00 93.94 178 LEU A CA 1
ATOM 1483 C C . LEU A 1 178 ? -7.448 -4.997 14.291 1.00 93.94 178 LEU A C 1
ATOM 1485 O O . LEU A 1 178 ? -6.648 -4.055 14.292 1.00 93.94 178 LEU A O 1
ATOM 1489 N N . ASP A 1 179 ? -7.067 -6.266 14.451 1.00 92.06 179 ASP A N 1
ATOM 1490 C CA . ASP A 1 179 ? -5.661 -6.634 14.305 1.00 92.06 179 ASP A CA 1
ATOM 1491 C C . ASP A 1 179 ? -5.295 -6.483 12.828 1.00 92.06 179 ASP A C 1
ATOM 1493 O O . ASP A 1 179 ? -5.523 -7.357 11.990 1.00 92.06 179 ASP A O 1
ATOM 1497 N N . LEU A 1 180 ? -4.758 -5.309 12.496 1.00 90.69 180 LEU A N 1
ATOM 1498 C CA . LEU A 1 180 ? -4.412 -4.965 11.127 1.00 90.69 180 LEU A CA 1
ATOM 1499 C C . LEU A 1 180 ? -3.355 -5.926 10.561 1.00 90.69 180 LEU 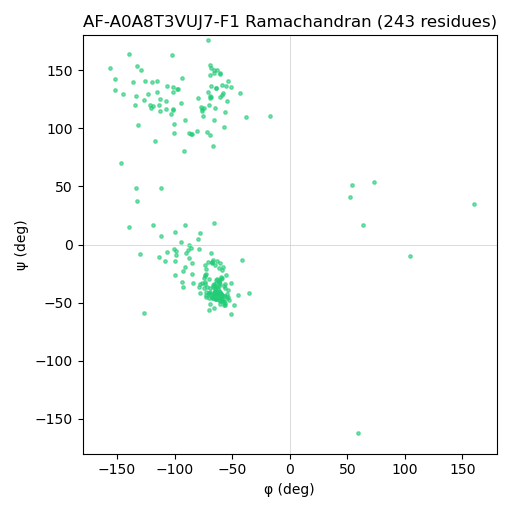A C 1
ATOM 1501 O O . LEU A 1 180 ? -3.380 -6.218 9.370 1.00 90.69 180 LEU A O 1
ATOM 1505 N N . SER A 1 181 ? -2.445 -6.443 11.393 1.00 86.50 181 SER A N 1
ATOM 1506 C CA . SER A 1 181 ? -1.403 -7.374 10.952 1.00 86.50 181 SER A CA 1
ATOM 1507 C C . SER A 1 181 ? -1.998 -8.731 10.577 1.00 86.50 181 SER A C 1
ATOM 1509 O O . SER A 1 181 ? -1.652 -9.287 9.531 1.00 86.50 181 SER A O 1
ATOM 1511 N N . GLU A 1 182 ? -2.885 -9.265 11.416 1.00 90.00 182 GLU A N 1
ATOM 1512 C CA . GLU A 1 182 ? -3.585 -10.525 11.155 1.00 90.00 182 GLU A CA 1
ATOM 1513 C C . GLU A 1 182 ? -4.513 -10.392 9.943 1.00 90.00 182 GLU A C 1
ATOM 1515 O O . GLU A 1 182 ? -4.433 -11.192 9.006 1.00 90.00 182 GLU A O 1
ATOM 1520 N N . PHE A 1 183 ? -5.298 -9.313 9.885 1.00 93.62 183 PHE A N 1
ATOM 1521 C CA . PHE A 1 183 ? -6.169 -9.016 8.753 1.00 93.62 183 PHE A CA 1
ATOM 1522 C C . PHE A 1 183 ? -5.392 -8.955 7.437 1.00 93.62 183 PHE A C 1
ATOM 1524 O O . PHE A 1 183 ? -5.732 -9.666 6.488 1.00 93.62 183 PHE A O 1
ATOM 1531 N N . LEU A 1 184 ? -4.311 -8.166 7.386 1.00 91.50 184 LEU A N 1
ATOM 1532 C CA . LEU A 1 184 ? -3.472 -8.052 6.194 1.00 91.50 184 LEU A CA 1
ATOM 1533 C C . LEU A 1 184 ? -2.844 -9.392 5.808 1.00 91.50 184 LEU A C 1
ATOM 1535 O O . LEU A 1 184 ? -2.638 -9.631 4.624 1.00 91.50 184 LEU A O 1
ATOM 1539 N N . SER A 1 185 ? -2.569 -10.281 6.763 1.00 88.44 185 SER A N 1
ATOM 1540 C CA . SER A 1 185 ? -2.061 -11.630 6.482 1.00 88.44 185 SER A CA 1
ATOM 1541 C C . SER A 1 185 ? -3.145 -12.569 5.939 1.00 88.44 185 SER A C 1
ATOM 1543 O O . SER A 1 185 ? -2.836 -13.466 5.158 1.00 88.44 185 SER A O 1
ATOM 1545 N N . SER A 1 186 ? -4.408 -12.346 6.310 1.00 91.38 186 SER A N 1
ATOM 1546 C CA . SER A 1 186 ? -5.559 -13.165 5.901 1.00 91.38 186 SER A CA 1
ATOM 1547 C C . SER A 1 186 ? -6.165 -12.774 4.545 1.00 91.38 186 SER A C 1
ATOM 1549 O O . SER A 1 186 ? -6.792 -13.604 3.883 1.00 91.38 186 SER A O 1
ATOM 1551 N N . ILE A 1 187 ? -5.992 -11.518 4.119 1.00 94.69 187 ILE A N 1
ATOM 1552 C CA . ILE A 1 187 ? -6.558 -10.996 2.873 1.00 94.69 187 ILE A CA 1
ATOM 1553 C C . ILE A 1 187 ? -5.575 -11.114 1.704 1.00 94.69 187 ILE A C 1
ATOM 1555 O O . ILE A 1 187 ? -4.366 -10.892 1.847 1.00 94.69 187 ILE A O 1
ATOM 1559 N N . LYS A 1 188 ? -6.106 -11.408 0.510 1.00 95.38 188 LYS A N 1
ATOM 1560 C CA . LYS A 1 188 ? -5.310 -11.397 -0.718 1.00 95.38 188 LYS A CA 1
ATOM 1561 C C . LYS A 1 188 ? -4.905 -9.961 -1.054 1.00 95.38 188 LYS A C 1
ATOM 1563 O O . LYS A 1 188 ? -5.759 -9.090 -1.197 1.00 95.38 188 LYS A O 1
ATOM 1568 N N . LYS A 1 189 ? -3.612 -9.730 -1.247 1.00 94.62 189 LYS A N 1
ATOM 1569 C CA . LYS A 1 189 ? -3.009 -8.433 -1.570 1.00 94.62 189 LYS A CA 1
ATOM 1570 C C . LYS A 1 189 ? -2.437 -8.474 -2.981 1.00 94.62 189 LYS A C 1
ATOM 1572 O O . LYS A 1 189 ? -1.618 -9.337 -3.302 1.00 94.62 189 LYS A O 1
ATOM 1577 N N . VAL A 1 190 ? -2.855 -7.535 -3.823 1.00 94.31 190 VAL A N 1
ATOM 1578 C CA . VAL A 1 190 ? -2.384 -7.418 -5.209 1.00 94.31 190 VAL A CA 1
ATOM 1579 C C . VAL A 1 190 ? -1.753 -6.049 -5.411 1.00 94.31 190 VAL A C 1
ATOM 1581 O O . VAL A 1 190 ? -2.419 -5.029 -5.258 1.00 94.31 190 VAL A O 1
ATOM 1584 N N . TYR A 1 191 ? -0.475 -6.029 -5.780 1.00 91.44 191 TYR A N 1
ATOM 1585 C CA . TYR A 1 191 ? 0.228 -4.800 -6.137 1.00 91.44 191 TYR A CA 1
ATOM 1586 C C . TYR A 1 191 ? 0.184 -4.602 -7.654 1.00 91.44 191 TYR A C 1
ATOM 1588 O O . TYR A 1 191 ? 0.636 -5.463 -8.405 1.00 91.44 191 TYR A O 1
ATOM 1596 N N . ILE A 1 192 ? -0.358 -3.485 -8.126 1.00 90.06 192 ILE A N 1
ATOM 1597 C CA . ILE A 1 192 ? -0.483 -3.161 -9.547 1.00 90.06 192 ILE A CA 1
ATOM 1598 C C . ILE A 1 192 ? 0.410 -1.970 -9.855 1.00 90.06 192 ILE A C 1
ATOM 1600 O O . ILE A 1 192 ? 0.218 -0.877 -9.327 1.00 90.06 192 ILE A O 1
ATOM 1604 N N . VAL A 1 193 ? 1.360 -2.169 -10.765 1.00 87.19 193 VAL A N 1
ATOM 1605 C CA . VAL A 1 193 ? 2.143 -1.084 -11.351 1.00 87.19 193 VAL A CA 1
ATOM 1606 C C . VAL A 1 193 ? 1.606 -0.755 -12.731 1.00 87.19 193 VAL A C 1
ATOM 1608 O O . VAL A 1 193 ? 1.708 -1.553 -13.661 1.00 87.19 193 VAL A O 1
ATOM 1611 N N . VAL A 1 194 ? 1.094 0.459 -12.873 1.00 85.62 194 VAL A N 1
ATOM 1612 C CA . VAL A 1 194 ? 0.622 1.005 -14.140 1.00 85.62 194 VAL 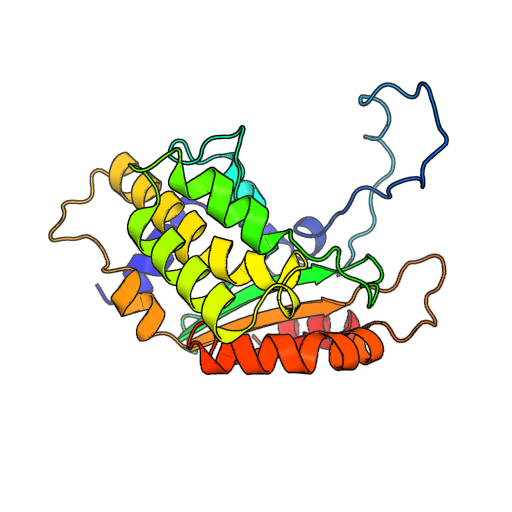A CA 1
ATOM 1613 C C . VAL A 1 194 ? 1.783 1.737 -14.808 1.00 85.62 194 VAL A C 1
ATOM 1615 O O . VAL A 1 194 ? 2.222 2.803 -14.368 1.00 85.62 194 VAL A O 1
ATOM 1618 N N . ALA A 1 195 ? 2.325 1.140 -15.866 1.00 78.50 195 ALA A N 1
ATOM 1619 C CA . ALA A 1 195 ? 3.376 1.714 -16.687 1.00 78.50 195 ALA A CA 1
ATOM 1620 C C . ALA A 1 195 ? 2.789 2.765 -17.633 1.00 78.50 195 ALA A C 1
ATOM 1622 O O . ALA A 1 195 ? 1.970 2.472 -18.502 1.00 78.50 195 ALA A O 1
ATOM 1623 N N . VAL A 1 196 ? 3.245 4.004 -17.486 1.00 70.12 196 VAL A N 1
ATOM 1624 C CA . VAL A 1 196 ? 2.703 5.152 -18.209 1.00 70.12 196 VAL A CA 1
ATOM 1625 C C . VAL A 1 196 ? 3.705 5.580 -19.276 1.00 70.12 196 VAL A C 1
ATOM 1627 O O . VAL A 1 196 ? 4.825 6.010 -18.969 1.00 70.12 196 VAL A O 1
ATOM 1630 N N . CYS A 1 197 ? 3.306 5.472 -20.545 1.00 61.16 197 CYS A N 1
ATOM 1631 C CA . CYS A 1 197 ? 4.051 6.017 -21.680 1.00 61.16 197 CYS A CA 1
ATOM 1632 C C . CYS A 1 197 ? 4.125 7.546 -21.593 1.00 61.16 197 CYS A C 1
ATOM 1634 O O . CYS A 1 197 ? 3.140 8.220 -21.305 1.00 61.16 197 CYS A O 1
ATOM 1636 N N . ASP A 1 198 ? 5.309 8.107 -21.833 1.00 55.81 198 ASP A N 1
ATOM 1637 C CA . ASP A 1 198 ? 5.464 9.557 -21.943 1.00 55.81 198 ASP A CA 1
ATOM 1638 C C . ASP A 1 198 ? 4.806 9.987 -23.244 1.00 55.81 198 ASP A C 1
ATOM 1640 O O . ASP A 1 198 ? 5.071 9.406 -24.298 1.00 55.81 198 ASP A O 1
ATOM 1644 N N . LYS A 1 199 ? 3.967 11.019 -23.166 1.00 53.50 199 LYS A N 1
ATOM 1645 C CA . LYS A 1 199 ? 3.280 11.597 -24.324 1.00 53.50 199 LYS A CA 1
ATOM 1646 C C . LYS A 1 199 ? 4.250 12.027 -25.423 1.00 53.50 199 LYS A C 1
ATOM 1648 O O . LYS A 1 199 ? 3.870 12.042 -26.587 1.00 53.50 199 LYS A O 1
ATOM 1653 N N . ARG A 1 200 ? 5.503 12.350 -25.079 1.00 51.06 200 ARG A N 1
ATOM 1654 C CA . ARG A 1 200 ? 6.550 12.702 -26.051 1.00 51.06 200 ARG A CA 1
ATOM 1655 C C . ARG A 1 200 ? 7.088 11.499 -26.829 1.00 51.06 200 ARG A C 1
ATOM 1657 O O . ARG A 1 200 ? 7.731 11.695 -27.853 1.00 51.06 200 ARG A O 1
ATOM 1664 N N . ASN A 1 201 ? 6.867 10.273 -26.351 1.00 51.12 201 ASN A N 1
ATOM 1665 C CA . ASN A 1 201 ? 7.327 9.055 -27.015 1.00 51.12 201 ASN A CA 1
ATOM 1666 C C . ASN A 1 201 ? 6.340 7.885 -26.791 1.00 51.12 201 ASN A C 1
ATOM 1668 O O . ASN A 1 201 ? 6.643 6.945 -26.045 1.00 51.12 201 ASN A O 1
ATOM 1672 N N . PRO A 1 202 ? 5.143 7.949 -27.410 1.00 53.78 202 PRO A N 1
ATOM 1673 C CA . PRO A 1 202 ? 4.041 7.011 -27.172 1.00 53.78 202 PRO A CA 1
ATOM 1674 C C . PRO A 1 202 ? 4.329 5.587 -27.673 1.00 53.78 202 PRO A C 1
ATOM 1676 O O . PRO A 1 202 ? 3.638 4.651 -27.289 1.00 53.78 202 PRO A O 1
ATOM 1679 N N . THR A 1 203 ? 5.356 5.411 -28.508 1.00 48.50 203 THR A N 1
ATOM 1680 C CA . THR A 1 203 ? 5.752 4.126 -29.102 1.00 48.50 203 THR A CA 1
ATOM 1681 C C . THR A 1 203 ? 6.736 3.324 -28.248 1.00 48.50 203 THR A C 1
ATOM 1683 O O . THR A 1 203 ? 7.094 2.209 -28.619 1.00 48.50 203 THR A O 1
ATOM 1686 N N . ALA A 1 204 ? 7.224 3.868 -27.130 1.00 57.72 204 ALA A N 1
ATOM 1687 C CA . ALA A 1 204 ? 8.116 3.128 -26.245 1.00 57.72 204 ALA A CA 1
ATOM 1688 C C . ALA A 1 204 ? 7.312 2.106 -25.425 1.00 57.72 204 ALA A C 1
ATOM 1690 O O . ALA A 1 204 ? 6.517 2.502 -24.578 1.00 57.72 204 ALA A O 1
ATOM 1691 N N . ASP A 1 205 ? 7.553 0.807 -25.627 1.00 63.91 205 ASP A N 1
ATOM 1692 C CA . ASP A 1 205 ? 7.001 -0.257 -24.777 1.00 63.91 205 ASP A CA 1
ATOM 1693 C C . ASP A 1 205 ? 7.598 -0.182 -23.356 1.00 63.91 205 ASP A C 1
ATOM 1695 O O . ASP A 1 205 ? 8.618 -0.796 -23.007 1.00 63.91 205 ASP A O 1
ATOM 1699 N N . ARG A 1 206 ? 6.979 0.659 -22.523 1.00 67.69 206 ARG A N 1
ATOM 1700 C CA . ARG A 1 206 ? 7.388 0.864 -21.133 1.00 67.69 206 ARG A CA 1
ATOM 1701 C C . ARG A 1 206 ? 6.931 -0.260 -20.228 1.00 67.69 206 ARG A C 1
ATOM 1703 O O . ARG A 1 206 ? 7.675 -0.601 -19.313 1.00 67.69 206 ARG A O 1
ATOM 1710 N N . ALA A 1 207 ? 5.769 -0.852 -20.492 1.00 66.06 207 ALA A N 1
ATOM 1711 C CA . ALA A 1 207 ? 5.273 -1.982 -19.720 1.00 66.06 207 ALA A CA 1
ATOM 1712 C C . ALA A 1 207 ? 6.197 -3.193 -19.878 1.00 66.06 207 ALA A C 1
ATOM 1714 O O . ALA A 1 207 ? 6.632 -3.745 -18.870 1.00 66.06 207 ALA A O 1
ATOM 1715 N N . GLY A 1 208 ? 6.611 -3.541 -21.100 1.00 69.38 208 GLY A N 1
ATOM 1716 C CA . GLY A 1 208 ? 7.598 -4.596 -21.346 1.00 69.38 208 GLY A CA 1
ATOM 1717 C C . GLY A 1 208 ? 8.944 -4.317 -20.671 1.00 69.38 208 GLY A C 1
ATOM 1718 O O . GLY A 1 208 ? 9.516 -5.189 -20.012 1.00 69.38 208 GLY A O 1
ATOM 1719 N N . SER A 1 209 ? 9.419 -3.070 -20.736 1.00 71.88 209 SER A N 1
ATOM 1720 C CA . SER A 1 209 ? 10.648 -2.651 -20.046 1.00 71.88 209 SER A CA 1
ATOM 1721 C C . SER A 1 209 ? 10.534 -2.761 -18.521 1.00 71.88 209 SER A C 1
ATOM 1723 O O . SER A 1 209 ? 11.459 -3.236 -17.862 1.00 71.88 209 SER A O 1
ATOM 1725 N N . TYR A 1 210 ? 9.404 -2.354 -17.943 1.00 73.94 210 TYR A N 1
ATOM 1726 C CA . TYR A 1 210 ? 9.153 -2.461 -16.507 1.00 73.94 210 TYR A CA 1
ATOM 1727 C C . TYR A 1 210 ? 8.987 -3.910 -16.072 1.00 73.94 210 TYR A C 1
ATOM 1729 O O . TYR A 1 210 ? 9.580 -4.288 -15.070 1.00 73.94 210 TYR A O 1
ATOM 1737 N N . ARG A 1 211 ? 8.291 -4.747 -16.850 1.00 79.00 211 ARG A N 1
ATOM 1738 C CA . ARG A 1 211 ? 8.242 -6.206 -16.655 1.00 79.00 211 ARG A CA 1
ATOM 1739 C C . ARG A 1 211 ? 9.631 -6.791 -16.586 1.00 79.00 211 ARG A C 1
ATOM 1741 O O . ARG A 1 211 ? 9.936 -7.503 -15.638 1.00 79.00 211 ARG A O 1
ATOM 1748 N N . PHE A 1 212 ? 10.509 -6.426 -17.510 1.00 77.69 212 PHE A N 1
ATOM 1749 C CA . PHE A 1 212 ? 11.883 -6.901 -17.472 1.00 77.69 212 PHE A CA 1
ATOM 1750 C C . PHE A 1 212 ? 12.652 -6.415 -16.226 1.00 77.69 212 PHE A C 1
ATOM 1752 O O . PHE A 1 212 ? 13.310 -7.210 -15.557 1.00 77.69 212 PHE A O 1
ATOM 1759 N N . ILE A 1 213 ? 12.568 -5.124 -15.889 1.00 73.50 213 ILE A N 1
ATOM 1760 C CA . ILE A 1 213 ? 13.365 -4.498 -14.814 1.00 73.50 213 ILE A CA 1
ATOM 1761 C C . ILE A 1 213 ? 12.845 -4.839 -13.407 1.00 73.50 213 ILE A C 1
ATOM 1763 O O . ILE A 1 213 ? 13.626 -4.931 -12.455 1.00 73.50 213 ILE A O 1
ATOM 1767 N N . LEU A 1 214 ? 11.533 -5.001 -13.255 1.00 74.94 214 LEU A N 1
ATOM 1768 C CA . LEU A 1 214 ? 10.863 -5.171 -11.966 1.00 74.94 214 LEU A CA 1
ATOM 1769 C C . LEU A 1 214 ? 10.553 -6.626 -11.625 1.00 74.94 214 LEU A C 1
ATOM 1771 O O . LEU A 1 214 ? 10.248 -6.896 -10.468 1.00 74.94 214 LEU A O 1
ATOM 1775 N N . ARG A 1 215 ? 10.727 -7.570 -12.560 1.00 75.81 215 ARG A N 1
ATOM 1776 C CA . ARG A 1 215 ? 10.493 -9.002 -12.316 1.00 75.81 215 ARG A CA 1
ATOM 1777 C C . ARG A 1 215 ? 11.207 -9.526 -11.070 1.00 75.81 215 ARG A C 1
ATOM 1779 O O . ARG A 1 215 ? 10.547 -9.962 -10.139 1.00 75.81 215 ARG A O 1
ATOM 1786 N N . LYS A 1 216 ? 12.542 -9.429 -11.019 1.00 75.25 216 LYS A N 1
ATOM 1787 C CA . LYS A 1 216 ? 13.338 -9.916 -9.873 1.00 75.25 216 LYS A CA 1
ATOM 1788 C C . LYS A 1 216 ? 12.940 -9.219 -8.554 1.00 75.25 216 LYS A C 1
ATOM 1790 O O . LYS A 1 216 ? 12.763 -9.913 -7.559 1.00 75.25 216 LYS A O 1
ATOM 1795 N N . PRO A 1 217 ? 12.769 -7.883 -8.503 1.00 73.94 217 PRO A N 1
ATOM 1796 C CA . PRO A 1 217 ? 12.215 -7.213 -7.324 1.00 73.94 217 PRO A CA 1
ATOM 1797 C C . PRO A 1 217 ? 10.837 -7.715 -6.882 1.00 73.94 217 PRO A C 1
ATOM 1799 O O . PRO A 1 217 ? 10.590 -7.797 -5.687 1.00 73.94 217 PRO A O 1
ATOM 1802 N N . PHE A 1 218 ? 9.947 -8.048 -7.812 1.00 75.50 218 PHE A N 1
ATOM 1803 C CA . PHE A 1 218 ? 8.595 -8.504 -7.492 1.00 75.50 218 PHE A CA 1
ATOM 1804 C C . PHE A 1 218 ? 8.528 -9.957 -7.061 1.00 75.50 218 PHE A C 1
ATOM 1806 O O . PHE A 1 218 ? 7.789 -10.256 -6.128 1.00 75.50 218 PHE A O 1
ATOM 1813 N N . ASP A 1 219 ? 9.345 -10.825 -7.661 1.00 76.75 219 ASP A N 1
ATOM 1814 C CA . ASP A 1 219 ? 9.560 -12.170 -7.131 1.00 76.75 219 ASP A CA 1
ATOM 1815 C C . ASP A 1 219 ? 9.978 -12.078 -5.659 1.00 76.75 219 ASP A C 1
ATOM 1817 O O . ASP A 1 219 ? 9.360 -12.716 -4.816 1.00 76.75 219 ASP A O 1
ATOM 1821 N N . ARG A 1 220 ? 10.901 -11.163 -5.327 1.00 76.12 220 ARG A N 1
ATOM 1822 C CA . ARG A 1 220 ? 11.278 -10.901 -3.932 1.00 76.12 220 ARG A CA 1
ATOM 1823 C C . ARG A 1 220 ? 10.086 -10.425 -3.096 1.00 76.12 220 ARG A C 1
ATOM 1825 O O . ARG A 1 220 ? 9.840 -11.029 -2.069 1.00 76.12 220 ARG A O 1
ATOM 1832 N N . LEU A 1 221 ? 9.318 -9.406 -3.512 1.00 75.81 221 LEU A N 1
ATOM 1833 C CA . LEU A 1 221 ? 8.136 -8.939 -2.750 1.00 75.81 221 LEU A CA 1
ATOM 1834 C C . LEU A 1 221 ? 7.141 -10.072 -2.438 1.00 75.81 221 LEU A C 1
ATOM 1836 O O . LEU A 1 221 ? 6.591 -10.113 -1.336 1.00 75.81 221 LEU A O 1
ATOM 1840 N N . ARG A 1 222 ? 6.934 -10.991 -3.388 1.00 80.38 222 ARG A N 1
ATOM 1841 C CA . ARG A 1 222 ? 6.110 -12.189 -3.192 1.00 80.38 222 ARG A CA 1
ATOM 1842 C C . ARG A 1 222 ? 6.752 -13.157 -2.202 1.00 80.38 222 ARG A C 1
ATOM 1844 O O . ARG A 1 222 ? 6.077 -13.614 -1.287 1.00 80.38 222 ARG A O 1
ATOM 1851 N N . ASP A 1 223 ? 8.047 -13.428 -2.342 1.00 79.25 223 ASP A N 1
ATOM 1852 C CA . ASP A 1 223 ? 8.796 -14.308 -1.436 1.00 79.25 223 ASP A CA 1
ATOM 1853 C C . ASP A 1 223 ? 8.805 -13.771 0.013 1.00 79.25 223 ASP A C 1
ATOM 1855 O O . ASP A 1 223 ? 9.001 -14.530 0.959 1.00 79.25 223 ASP A O 1
ATOM 1859 N N . LEU A 1 224 ? 8.537 -12.471 0.204 1.00 75.56 224 LEU A N 1
ATOM 1860 C CA . LEU A 1 224 ? 8.382 -11.833 1.520 1.00 75.56 224 LEU A CA 1
ATOM 1861 C C . LEU A 1 224 ? 6.985 -11.909 2.119 1.00 75.56 224 LEU A C 1
ATOM 1863 O O . LEU A 1 224 ? 6.768 -11.376 3.211 1.00 75.56 224 LEU A O 1
ATOM 1867 N N . GLY A 1 225 ? 6.031 -12.487 1.392 1.00 78.75 225 GLY A N 1
ATOM 1868 C CA . GLY A 1 225 ? 4.630 -12.522 1.795 1.00 78.75 225 GLY A CA 1
ATOM 1869 C C . GLY A 1 225 ? 3.979 -11.139 1.886 1.00 78.75 225 GLY A C 1
ATOM 1870 O O . GLY A 1 225 ? 2.936 -11.000 2.519 1.00 78.75 225 GLY A O 1
ATOM 1871 N N . LEU A 1 226 ? 4.575 -10.100 1.287 1.00 81.06 226 LEU A N 1
ATOM 1872 C CA . LEU A 1 226 ? 3.979 -8.759 1.280 1.00 81.06 226 LEU A CA 1
ATOM 1873 C C . LEU A 1 226 ? 2.773 -8.685 0.351 1.00 81.06 226 LEU A C 1
ATOM 1875 O O . LEU A 1 226 ? 1.766 -8.067 0.681 1.00 81.06 226 LEU A O 1
ATOM 1879 N N . PHE A 1 227 ? 2.888 -9.324 -0.810 1.00 88.06 227 PHE A N 1
ATOM 1880 C CA . PHE A 1 227 ? 1.836 -9.389 -1.811 1.00 88.06 227 PHE A CA 1
ATOM 1881 C C . PHE A 1 227 ? 1.740 -10.801 -2.349 1.00 88.06 227 PHE A C 1
ATOM 1883 O O . PHE A 1 227 ? 2.749 -11.443 -2.633 1.00 88.06 227 PHE A O 1
ATOM 1890 N N . ASP A 1 228 ? 0.511 -11.250 -2.549 1.00 91.81 228 ASP A N 1
ATOM 1891 C CA . ASP A 1 228 ? 0.226 -12.539 -3.169 1.00 91.81 228 ASP A CA 1
ATOM 1892 C C . ASP A 1 228 ? 0.492 -12.489 -4.677 1.00 91.81 228 ASP A C 1
ATOM 1894 O O . ASP A 1 228 ? 0.792 -13.500 -5.313 1.00 91.81 228 ASP A O 1
ATOM 1898 N N . MET A 1 229 ? 0.368 -11.298 -5.266 1.00 91.06 229 MET A N 1
ATOM 1899 C CA . MET A 1 229 ? 0.490 -11.084 -6.699 1.00 91.06 229 MET A CA 1
ATOM 1900 C C . MET A 1 229 ? 0.989 -9.675 -6.993 1.00 91.06 229 MET A C 1
ATOM 1902 O O . MET A 1 229 ? 0.589 -8.710 -6.338 1.00 91.06 229 MET A O 1
ATOM 1906 N N . VAL A 1 230 ? 1.836 -9.567 -8.013 1.00 87.69 230 VAL A N 1
ATOM 1907 C CA . VAL A 1 230 ? 2.270 -8.283 -8.553 1.00 87.69 230 VAL A CA 1
ATOM 1908 C C . VAL A 1 230 ? 2.023 -8.269 -10.052 1.00 87.69 230 VAL A C 1
ATOM 1910 O O . VAL A 1 230 ? 2.513 -9.141 -10.765 1.00 87.69 230 VAL A O 1
ATOM 1913 N N . GLU A 1 231 ? 1.285 -7.269 -10.517 1.00 88.88 231 GLU A N 1
ATOM 1914 C CA . GLU A 1 231 ? 0.926 -7.090 -11.919 1.00 88.88 231 GLU A CA 1
ATOM 1915 C C . GLU A 1 231 ? 1.547 -5.817 -12.479 1.00 88.88 231 GLU A C 1
ATOM 1917 O O . GLU A 1 231 ? 1.596 -4.781 -11.815 1.00 88.88 231 GLU A O 1
ATOM 1922 N N . ILE A 1 232 ? 2.010 -5.890 -13.726 1.00 86.12 232 ILE A N 1
ATOM 1923 C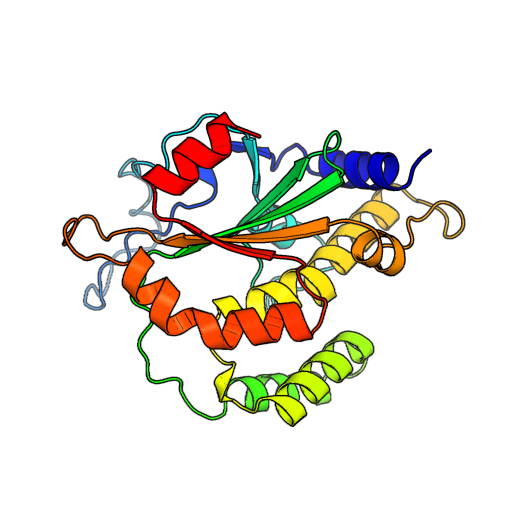 CA . ILE A 1 232 ? 2.475 -4.715 -14.463 1.00 86.12 232 ILE A CA 1
ATOM 1924 C C . ILE A 1 232 ? 1.628 -4.580 -15.700 1.00 86.12 232 ILE A C 1
ATOM 1926 O O . ILE A 1 232 ? 1.670 -5.439 -16.587 1.00 86.12 232 ILE A O 1
ATOM 1930 N N . MET A 1 233 ? 0.918 -3.470 -15.749 1.00 86.50 233 MET A N 1
ATOM 1931 C CA . MET A 1 233 ? -0.048 -3.176 -16.784 1.00 86.50 233 MET A CA 1
ATOM 1932 C C . MET A 1 233 ? 0.376 -1.908 -17.509 1.00 86.50 233 MET A C 1
ATOM 1934 O O . MET A 1 233 ? 0.837 -0.955 -16.882 1.00 86.50 233 MET A O 1
ATOM 1938 N N . ASP A 1 234 ? 0.230 -1.873 -18.825 1.00 83.06 234 ASP A N 1
ATOM 1939 C CA . ASP A 1 234 ? 0.116 -0.603 -19.525 1.00 83.06 234 ASP A CA 1
ATOM 1940 C C . ASP A 1 234 ? -1.243 0.062 -19.230 1.00 83.06 234 ASP A C 1
ATOM 1942 O O . ASP A 1 234 ? -2.112 -0.478 -18.540 1.00 83.06 234 ASP A O 1
ATOM 1946 N N . HIS A 1 235 ? -1.421 1.274 -19.750 1.00 78.19 235 HIS A N 1
ATOM 1947 C CA . HIS A 1 235 ? -2.661 2.031 -19.600 1.00 78.19 235 HIS A CA 1
ATOM 1948 C C . HIS A 1 235 ? -3.911 1.260 -20.075 1.00 78.19 235 HIS A C 1
ATOM 1950 O O . HIS A 1 235 ? -4.943 1.303 -19.404 1.00 78.19 235 HIS A O 1
ATOM 1956 N N . ASN A 1 236 ? -3.840 0.566 -21.215 1.00 80.69 236 ASN A N 1
ATOM 1957 C CA . ASN A 1 236 ? -4.991 -0.132 -21.787 1.00 80.69 236 ASN A CA 1
ATOM 1958 C C . ASN A 1 236 ? -5.319 -1.383 -20.973 1.00 80.69 236 ASN A C 1
ATOM 1960 O O . ASN A 1 236 ? -6.478 -1.611 -20.640 1.00 80.69 236 ASN A O 1
ATOM 1964 N N . GLU A 1 237 ? -4.305 -2.174 -20.622 1.00 87.75 237 GLU A N 1
ATOM 1965 C CA . GLU A 1 237 ? -4.446 -3.353 -19.767 1.00 87.75 237 GLU A CA 1
ATOM 1966 C C . GLU A 1 237 ? -5.074 -2.982 -18.421 1.00 87.75 237 GLU A C 1
ATOM 1968 O O . GLU A 1 237 ? -6.006 -3.652 -17.976 1.00 87.75 237 GLU A O 1
ATOM 1973 N N . PHE A 1 238 ? -4.626 -1.879 -17.811 1.00 89.06 238 PHE A N 1
ATOM 1974 C CA . PHE A 1 238 ? -5.197 -1.403 -16.557 1.00 89.06 238 PHE A CA 1
ATOM 1975 C C . PHE A 1 238 ? -6.648 -0.947 -16.725 1.00 89.06 238 PHE A C 1
ATOM 1977 O O . PHE A 1 238 ? -7.496 -1.303 -15.913 1.00 89.06 238 PHE A O 1
ATOM 1984 N N . LYS A 1 239 ? -6.976 -0.237 -17.811 1.00 85.06 239 LYS A N 1
ATOM 1985 C CA . LYS A 1 239 ? -8.364 0.134 -18.114 1.00 85.06 239 LYS A CA 1
ATOM 1986 C C . LYS A 1 239 ? -9.271 -1.098 -18.239 1.00 85.06 239 LYS A C 1
ATOM 1988 O O . LYS A 1 239 ? -10.308 -1.154 -17.586 1.00 85.06 239 LYS A O 1
ATOM 1993 N N . PHE A 1 240 ? -8.857 -2.110 -19.004 1.00 88.44 240 PHE A N 1
ATOM 1994 C CA . PHE A 1 240 ? -9.603 -3.368 -19.129 1.00 88.44 240 PHE A CA 1
ATOM 1995 C C . PHE A 1 240 ? -9.698 -4.144 -17.813 1.00 88.44 240 PHE A C 1
ATOM 1997 O O . PHE A 1 240 ? -10.654 -4.888 -17.599 1.00 88.44 240 PHE A O 1
ATOM 2004 N N . PHE A 1 241 ? -8.694 -4.027 -16.946 1.00 91.50 241 PHE A N 1
ATOM 2005 C CA . PHE A 1 241 ? -8.734 -4.601 -15.608 1.00 91.50 241 PHE A CA 1
ATOM 2006 C C . PHE A 1 241 ? -9.801 -3.918 -14.741 1.00 91.50 241 PHE A C 1
ATOM 2008 O O . PHE A 1 241 ? -10.598 -4.622 -14.124 1.00 91.50 241 PHE A O 1
ATOM 2015 N N . LEU A 1 242 ? -9.870 -2.582 -14.755 1.00 89.12 242 LEU A N 1
ATOM 2016 C CA . LEU A 1 242 ? -10.871 -1.815 -14.003 1.00 89.12 242 LEU A CA 1
ATOM 2017 C C . LEU A 1 242 ? -12.311 -2.146 -14.421 1.00 89.12 242 LEU A C 1
ATOM 2019 O O . LEU A 1 242 ? -13.197 -2.173 -13.581 1.00 89.12 242 LEU A O 1
ATOM 2023 N N . GLU A 1 243 ? -12.554 -2.457 -15.696 1.00 87.25 243 GLU A N 1
ATOM 2024 C CA . GLU A 1 243 ? -13.879 -2.877 -16.187 1.00 87.25 243 GLU A CA 1
ATOM 2025 C C . GLU A 1 243 ? -14.332 -4.250 -15.648 1.00 87.25 243 GLU A C 1
ATOM 2027 O O . GLU A 1 243 ? -15.498 -4.625 -15.787 1.00 87.25 243 GLU A O 1
ATOM 2032 N N . LYS A 1 244 ? -13.414 -5.035 -15.071 1.00 86.25 244 LYS A N 1
ATOM 2033 C CA . LYS A 1 244 ? -13.660 -6.409 -14.608 1.00 86.25 244 LYS A CA 1
ATOM 2034 C C . LYS A 1 244 ? -13.731 -6.543 -13.093 1.00 86.25 244 LYS A C 1
ATOM 2036 O O . LYS A 1 244 ? -13.967 -7.665 -12.620 1.00 86.25 244 LYS A O 1
ATOM 2041 N N . ILE A 1 245 ? -13.449 -5.488 -12.340 1.00 83.38 245 ILE A N 1
ATOM 2042 C CA . ILE A 1 245 ? -13.496 -5.491 -10.873 1.00 83.38 245 ILE A CA 1
ATOM 2043 C C . ILE A 1 245 ? -14.739 -4.757 -10.384 1.00 83.38 245 ILE A C 1
ATOM 2045 O O . ILE A 1 245 ? -15.091 -3.716 -10.975 1.00 83.38 245 ILE A O 1
#